Protein AF-A0A2T3MEK2-F1 (afdb_monomer)

Structure (mmCIF, N/CA/C/O backbone):
data_AF-A0A2T3MEK2-F1
#
_entry.id   AF-A0A2T3MEK2-F1
#
loop_
_atom_site.group_PDB
_atom_site.id
_atom_site.type_symbol
_atom_site.label_atom_id
_atom_site.label_alt_id
_atom_site.label_comp_id
_atom_site.label_asym_id
_atom_site.label_entity_id
_atom_site.label_seq_id
_atom_site.pdbx_PDB_ins_code
_atom_site.Cartn_x
_atom_site.Cartn_y
_atom_site.Cartn_z
_atom_site.occupancy
_atom_site.B_iso_or_equiv
_atom_site.auth_seq_id
_atom_site.auth_comp_id
_atom_site.auth_asym_id
_atom_site.auth_atom_id
_atom_site.pdbx_PDB_model_num
ATOM 1 N N . MET A 1 1 ? -9.830 -20.261 -29.076 1.00 52.59 1 MET A N 1
ATOM 2 C CA . MET A 1 1 ? -9.234 -20.674 -27.786 1.00 52.59 1 MET A CA 1
ATOM 3 C C . MET A 1 1 ? -7.805 -20.153 -27.666 1.00 52.59 1 MET A C 1
ATOM 5 O O . MET A 1 1 ? -7.439 -19.741 -26.577 1.00 52.59 1 MET A O 1
ATOM 9 N N . ASP A 1 2 ? -7.048 -20.064 -28.765 1.00 59.00 2 ASP A N 1
ATOM 10 C CA . ASP A 1 2 ? -5.640 -19.624 -28.758 1.00 59.00 2 ASP A CA 1
ATOM 11 C C . ASP A 1 2 ? -5.437 -18.151 -28.351 1.00 59.00 2 ASP A C 1
ATOM 13 O O . ASP A 1 2 ? -4.572 -17.858 -27.535 1.00 59.00 2 ASP A O 1
ATOM 17 N N . VAL A 1 3 ? -6.329 -17.247 -28.776 1.00 62.28 3 VAL A N 1
ATOM 18 C CA . VAL A 1 3 ? -6.288 -15.804 -28.434 1.00 62.28 3 VAL A CA 1
ATOM 19 C C . VAL A 1 3 ? -6.458 -15.525 -26.926 1.00 62.28 3 VAL A C 1
ATOM 21 O O . VAL A 1 3 ? -5.998 -14.512 -26.415 1.00 62.28 3 VAL A O 1
ATOM 24 N N . LEU A 1 4 ? -7.103 -16.428 -26.172 1.00 61.78 4 LEU A N 1
ATOM 25 C CA . LEU A 1 4 ? -7.262 -16.286 -24.712 1.00 61.78 4 LEU A CA 1
ATOM 26 C C . LEU A 1 4 ? -6.038 -16.796 -23.932 1.00 61.78 4 LEU A C 1
ATOM 28 O O . LEU A 1 4 ? -5.856 -16.437 -22.770 1.00 61.78 4 LEU A O 1
ATOM 32 N N . LEU A 1 5 ? -5.205 -17.638 -24.553 1.00 66.38 5 LEU A N 1
ATOM 33 C CA . LEU A 1 5 ? -3.995 -18.206 -23.951 1.00 66.38 5 LEU A CA 1
ATOM 34 C C . LEU A 1 5 ? -2.720 -17.452 -24.364 1.00 66.38 5 LEU A C 1
ATOM 36 O O . LEU A 1 5 ? -1.695 -17.609 -23.701 1.00 66.38 5 LEU A O 1
ATOM 40 N N . GLU A 1 6 ? -2.785 -16.596 -25.388 1.00 65.19 6 GLU A N 1
ATOM 41 C CA . GLU A 1 6 ? -1.697 -15.703 -25.824 1.00 65.19 6 GLU A CA 1
ATOM 42 C C . GLU A 1 6 ? -1.037 -14.903 -24.684 1.00 65.19 6 GLU A C 1
ATOM 44 O O . GLU A 1 6 ? 0.193 -14.896 -24.619 1.00 65.19 6 GLU A O 1
ATOM 49 N N . PRO A 1 7 ? -1.770 -14.303 -23.722 1.00 64.50 7 PRO A N 1
ATOM 50 C CA . PRO A 1 7 ? -1.145 -13.539 -22.637 1.00 64.50 7 PRO A CA 1
ATOM 51 C C . PRO A 1 7 ? -0.251 -14.401 -21.736 1.00 64.50 7 PRO A C 1
ATOM 53 O O . PRO A 1 7 ? 0.724 -13.906 -21.179 1.00 64.50 7 PRO A O 1
ATOM 56 N N . PHE A 1 8 ? -0.547 -15.698 -21.609 1.00 67.38 8 PHE A N 1
ATOM 57 C CA . PHE A 1 8 ? 0.233 -16.630 -20.788 1.00 67.38 8 PHE A CA 1
ATOM 58 C C . PHE A 1 8 ? 1.500 -17.138 -21.489 1.00 67.38 8 PHE A C 1
ATOM 60 O O . PHE A 1 8 ? 2.381 -17.678 -20.825 1.00 67.38 8 PHE A O 1
ATOM 67 N N . GLN A 1 9 ? 1.612 -16.953 -22.808 1.00 66.56 9 GLN A N 1
ATOM 68 C CA . GLN A 1 9 ? 2.816 -17.284 -23.579 1.00 66.56 9 GLN A CA 1
ATOM 69 C C . GLN A 1 9 ? 3.926 -16.239 -23.377 1.00 66.56 9 GLN A C 1
ATOM 71 O O . GLN A 1 9 ? 5.106 -16.528 -23.568 1.00 66.56 9 GLN A O 1
ATOM 76 N N . TYR A 1 10 ? 3.563 -15.021 -22.963 1.00 72.25 10 TYR A N 1
ATOM 77 C CA . TYR A 1 10 ? 4.504 -13.932 -22.740 1.00 72.25 10 TYR A CA 1
ATOM 78 C C . TYR A 1 10 ? 4.980 -13.874 -21.285 1.00 72.25 10 TYR A C 1
ATOM 80 O O . TYR A 1 10 ? 4.244 -13.475 -20.381 1.00 72.25 10 TYR A O 1
ATOM 88 N N . THR A 1 11 ? 6.264 -14.167 -21.060 1.00 73.25 11 THR A N 1
ATOM 89 C CA . THR A 1 11 ? 6.895 -14.121 -19.728 1.00 73.25 11 THR A CA 1
ATOM 90 C C . THR A 1 11 ? 6.733 -12.765 -19.032 1.00 73.25 11 THR A C 1
ATOM 92 O O . THR A 1 11 ? 6.514 -12.720 -17.824 1.00 73.25 11 THR A O 1
ATOM 95 N N . TYR A 1 12 ? 6.777 -11.648 -19.772 1.00 74.19 12 TYR A N 1
ATOM 96 C CA . TYR A 1 12 ? 6.584 -10.312 -19.192 1.00 74.19 12 TYR A CA 1
ATOM 97 C C . TYR A 1 12 ? 5.162 -10.110 -18.647 1.00 74.19 12 TYR A C 1
ATOM 99 O O . TYR A 1 12 ? 4.989 -9.475 -17.610 1.00 74.19 12 TYR A O 1
ATOM 107 N N . MET A 1 13 ? 4.149 -10.675 -19.311 1.00 77.94 13 MET A N 1
ATOM 108 C CA . MET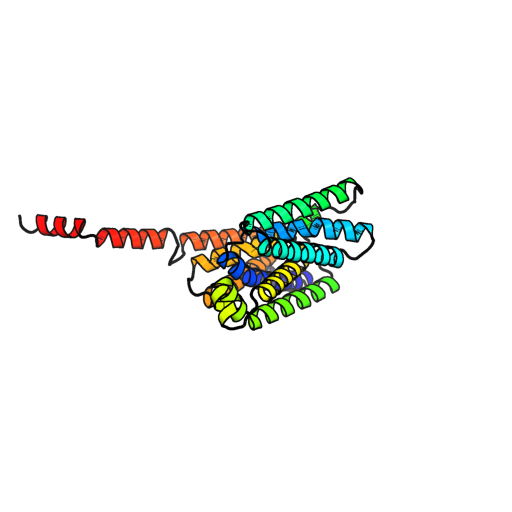 A 1 13 ? 2.753 -10.562 -18.892 1.00 77.94 13 MET A CA 1
ATOM 109 C C . MET A 1 13 ? 2.487 -11.435 -17.668 1.00 77.94 13 MET A C 1
ATOM 111 O O . MET A 1 13 ? 1.843 -10.995 -16.719 1.00 77.94 13 MET A O 1
ATOM 115 N N . LEU A 1 14 ? 3.050 -12.644 -17.639 1.00 80.62 14 LEU A N 1
ATOM 116 C CA . LEU A 1 14 ? 2.947 -13.528 -16.481 1.00 80.62 14 LEU A CA 1
ATOM 117 C C . LEU A 1 14 ? 3.611 -12.906 -15.240 1.00 80.62 14 LEU A C 1
ATOM 119 O O . LEU A 1 14 ? 3.015 -12.902 -14.160 1.00 80.62 14 LEU A O 1
ATOM 123 N N . ASN A 1 15 ? 4.787 -12.291 -15.415 1.00 82.31 15 ASN A N 1
ATOM 124 C CA . ASN A 1 15 ? 5.453 -11.517 -14.366 1.00 82.31 15 ASN A CA 1
ATOM 125 C C . ASN A 1 15 ? 4.589 -10.330 -13.915 1.00 82.31 15 ASN A C 1
ATOM 127 O O . ASN A 1 15 ? 4.368 -10.157 -12.717 1.00 82.31 15 ASN A O 1
ATOM 131 N N . ALA A 1 16 ? 4.039 -9.556 -14.854 1.00 81.25 16 ALA A N 1
ATOM 132 C CA . ALA A 1 16 ? 3.157 -8.430 -14.555 1.00 81.25 16 ALA A CA 1
ATOM 133 C C . ALA A 1 16 ? 1.925 -8.855 -13.741 1.00 81.25 16 ALA A C 1
ATOM 135 O O . ALA A 1 16 ? 1.600 -8.212 -12.742 1.00 81.25 16 ALA A O 1
ATOM 136 N N . MET A 1 17 ? 1.261 -9.949 -14.125 1.00 85.62 17 MET A N 1
ATOM 137 C CA . MET A 1 17 ? 0.071 -10.464 -13.445 1.00 85.62 17 MET A CA 1
ATOM 138 C C . MET A 1 17 ? 0.379 -10.893 -12.007 1.00 85.62 17 MET A C 1
ATOM 140 O O . MET A 1 17 ? -0.303 -10.453 -11.081 1.00 85.62 17 MET A O 1
ATOM 144 N N . TRP A 1 18 ? 1.412 -11.713 -11.799 1.00 87.25 18 TRP A N 1
ATOM 145 C CA . TRP A 1 18 ? 1.747 -12.211 -10.460 1.00 87.25 18 TRP A CA 1
ATOM 146 C C . TRP A 1 18 ? 2.319 -11.123 -9.543 1.00 87.25 18 TRP A C 1
ATOM 148 O O . TRP A 1 18 ? 1.958 -11.074 -8.367 1.00 87.25 18 TRP A O 1
ATOM 158 N N . VAL A 1 19 ? 3.146 -10.210 -10.063 1.00 88.31 19 VAL A N 1
ATOM 159 C CA . VAL A 1 19 ? 3.672 -9.072 -9.285 1.00 88.31 19 VAL A CA 1
ATOM 160 C C . VAL A 1 19 ? 2.541 -8.125 -8.884 1.00 88.31 19 VAL A C 1
ATOM 162 O O . VAL A 1 19 ? 2.434 -7.760 -7.712 1.00 88.31 19 VAL A O 1
ATOM 165 N N . SER A 1 20 ? 1.645 -7.789 -9.817 1.00 88.06 20 SER A N 1
ATOM 166 C CA . SER A 1 20 ? 0.478 -6.948 -9.522 1.00 88.06 20 SER A CA 1
ATOM 167 C C . SER A 1 20 ? -0.455 -7.613 -8.511 1.00 88.06 20 SER A C 1
ATOM 169 O O . SER A 1 20 ? -0.980 -6.936 -7.630 1.00 88.06 20 SER A O 1
ATOM 171 N N . ALA A 1 21 ? -0.640 -8.933 -8.596 1.00 91.00 21 ALA A N 1
ATOM 172 C CA . ALA A 1 21 ? -1.421 -9.702 -7.632 1.00 91.00 21 ALA A CA 1
ATOM 173 C C . ALA A 1 21 ? -0.800 -9.679 -6.230 1.00 91.00 21 ALA A C 1
ATOM 175 O O . ALA A 1 21 ? -1.509 -9.459 -5.249 1.00 91.00 21 ALA A O 1
ATOM 176 N N . LEU A 1 22 ? 0.518 -9.864 -6.130 1.00 92.00 22 LEU A N 1
ATOM 177 C CA . LEU A 1 22 ? 1.249 -9.826 -4.863 1.00 92.00 22 LEU A CA 1
ATOM 178 C C . LEU A 1 22 ? 1.154 -8.442 -4.212 1.00 92.00 22 LEU A C 1
ATOM 180 O O . LEU A 1 22 ? 0.778 -8.342 -3.043 1.00 92.00 22 LEU A O 1
ATOM 184 N N . ILE A 1 23 ? 1.401 -7.376 -4.976 1.00 90.88 23 ILE A N 1
ATOM 185 C CA . ILE A 1 23 ? 1.233 -5.993 -4.509 1.00 90.88 23 ILE A CA 1
ATOM 186 C C . ILE A 1 23 ? -0.218 -5.744 -4.090 1.00 90.88 23 ILE A C 1
ATOM 188 O O . ILE A 1 23 ? -0.467 -5.262 -2.986 1.00 90.88 23 ILE A O 1
ATOM 192 N N . GLY A 1 24 ? -1.179 -6.117 -4.938 1.00 91.12 24 GLY A N 1
ATOM 193 C CA . GLY A 1 24 ? -2.601 -5.935 -4.673 1.00 91.12 24 GLY A CA 1
ATOM 194 C C . GLY A 1 24 ? -3.057 -6.647 -3.403 1.00 91.12 24 GLY A C 1
ATOM 195 O O . GLY A 1 24 ? -3.800 -6.067 -2.619 1.00 91.12 24 GLY A O 1
ATOM 196 N N . GLY A 1 25 ? -2.563 -7.858 -3.138 1.00 92.94 25 GLY A N 1
ATOM 197 C CA . GLY A 1 25 ? -2.846 -8.592 -1.905 1.00 92.94 25 GLY A CA 1
ATOM 198 C C . GLY A 1 25 ? -2.273 -7.914 -0.658 1.00 92.94 25 GLY A C 1
ATOM 199 O O . GLY A 1 25 ? -2.999 -7.704 0.315 1.00 92.94 25 GLY A O 1
ATOM 200 N N . VAL A 1 26 ? -0.995 -7.525 -0.689 1.00 93.88 26 VAL A N 1
ATOM 201 C CA . VAL A 1 26 ? -0.326 -6.882 0.458 1.00 93.88 26 VAL A CA 1
ATOM 202 C C . VAL A 1 26 ? -0.941 -5.512 0.763 1.00 93.88 26 VAL A C 1
ATOM 204 O O . VAL A 1 26 ? -1.286 -5.226 1.913 1.00 93.88 26 VAL A O 1
ATOM 207 N N . CYS A 1 27 ? -1.144 -4.679 -0.261 1.00 92.00 27 CYS A N 1
ATOM 208 C CA . CYS A 1 27 ? -1.775 -3.367 -0.119 1.00 92.00 27 CYS A CA 1
ATOM 209 C C . CYS A 1 27 ? -3.231 -3.481 0.353 1.00 92.00 27 CYS A C 1
ATOM 211 O O . CYS A 1 27 ? -3.645 -2.723 1.229 1.00 92.00 27 CYS A O 1
ATOM 213 N N . ALA A 1 28 ? -3.992 -4.460 -0.145 1.00 93.19 28 ALA A N 1
ATOM 214 C CA . ALA A 1 28 ? -5.366 -4.687 0.292 1.00 93.19 28 ALA A CA 1
ATOM 215 C C . ALA A 1 28 ? -5.464 -5.185 1.746 1.00 93.19 28 ALA A C 1
ATOM 217 O O . ALA A 1 28 ? -6.418 -4.845 2.455 1.00 93.19 28 ALA A O 1
ATOM 218 N N . PHE A 1 29 ? -4.479 -5.949 2.229 1.00 94.50 29 PHE A N 1
ATOM 219 C CA . PHE A 1 29 ? -4.393 -6.309 3.646 1.00 94.50 29 PHE A CA 1
ATOM 220 C C . PHE A 1 29 ? -4.205 -5.054 4.509 1.00 94.50 29 PHE A C 1
ATOM 222 O O . PHE A 1 29 ? -4.965 -4.825 5.451 1.00 94.50 29 PHE A O 1
ATOM 229 N N . LEU A 1 30 ? -3.229 -4.209 4.158 1.00 92.44 30 LEU A N 1
ATOM 230 C CA . LEU A 1 30 ? -2.964 -2.940 4.846 1.00 92.44 30 LEU A CA 1
ATOM 231 C C . LEU A 1 30 ? -4.183 -2.005 4.810 1.00 92.44 30 LEU A C 1
ATOM 233 O O . LEU A 1 30 ? -4.524 -1.407 5.832 1.00 92.44 30 LEU A O 1
ATOM 237 N N . SER A 1 31 ? -4.887 -1.954 3.675 1.00 92.12 31 SER A N 1
ATOM 238 C CA . SER A 1 31 ? -6.114 -1.173 3.467 1.00 92.12 31 SER A CA 1
ATOM 239 C C . SER A 1 31 ? -7.171 -1.410 4.550 1.00 92.12 31 SER A C 1
ATOM 241 O O . SER A 1 31 ? -7.827 -0.469 4.998 1.00 92.12 31 SER A O 1
ATOM 243 N N . CYS A 1 32 ? -7.300 -2.648 5.041 1.00 91.81 32 CYS A N 1
ATOM 244 C CA . CYS A 1 32 ? -8.269 -2.990 6.084 1.00 91.81 32 CYS A CA 1
ATOM 245 C C . CYS A 1 32 ? -8.002 -2.229 7.389 1.00 91.81 32 CYS A C 1
ATOM 247 O O . CYS A 1 32 ? -8.924 -1.717 8.017 1.00 91.81 32 CYS A O 1
ATOM 249 N N . TYR A 1 33 ? -6.737 -2.116 7.789 1.00 90.50 33 TYR A N 1
ATOM 250 C CA . TYR A 1 33 ? -6.356 -1.405 9.011 1.00 90.50 33 TYR A CA 1
ATOM 251 C C . TYR A 1 33 ? -6.485 0.108 8.853 1.00 90.50 33 TYR A C 1
ATOM 253 O O . TYR A 1 33 ? -6.925 0.793 9.776 1.00 90.50 33 TYR A O 1
ATOM 261 N N . LEU A 1 34 ? -6.159 0.623 7.667 1.00 88.88 34 LEU A N 1
ATOM 262 C CA . LEU A 1 34 ? -6.320 2.040 7.351 1.00 88.88 34 LEU A CA 1
ATOM 263 C C . LEU A 1 34 ? -7.788 2.457 7.388 1.00 88.88 34 LEU A C 1
ATOM 265 O O . LEU A 1 34 ? -8.113 3.484 7.981 1.00 88.88 34 LEU A O 1
ATOM 269 N N . MET A 1 35 ? -8.680 1.631 6.836 1.00 86.69 35 MET A N 1
ATOM 270 C CA . MET A 1 35 ? -10.122 1.854 6.933 1.00 86.69 35 MET A CA 1
ATOM 271 C C . MET A 1 35 ? -10.652 1.718 8.354 1.00 86.69 35 MET A C 1
ATOM 273 O O . MET A 1 35 ? -11.482 2.532 8.751 1.00 86.69 35 MET A O 1
ATOM 277 N N . LEU A 1 36 ? -10.138 0.775 9.151 1.00 85.69 36 LEU A N 1
ATOM 278 C CA . LEU A 1 36 ? -10.532 0.647 10.556 1.00 85.69 36 LEU A CA 1
ATOM 279 C C . LEU A 1 36 ? -10.268 1.934 11.353 1.00 85.69 36 LEU A C 1
ATOM 281 O O . LEU A 1 36 ? -11.082 2.310 12.194 1.00 85.69 36 LEU A O 1
ATOM 285 N N . LYS A 1 37 ? -9.138 2.603 11.095 1.00 83.38 37 LYS A N 1
ATOM 286 C CA . LYS A 1 37 ? -8.769 3.864 11.758 1.00 83.38 37 LYS A CA 1
ATOM 287 C C . LYS A 1 37 ? -9.280 5.129 11.072 1.00 83.38 37 LYS A C 1
ATOM 289 O O . LYS A 1 37 ? -9.186 6.197 11.666 1.00 83.38 37 LYS A O 1
ATOM 294 N N . GLY A 1 38 ? -9.809 5.029 9.855 1.00 81.25 38 GLY A N 1
ATOM 295 C CA . GLY A 1 38 ? -10.231 6.187 9.064 1.00 81.25 38 GLY A CA 1
ATOM 296 C C . GLY A 1 38 ? -9.086 6.938 8.375 1.00 81.25 38 GLY A C 1
ATOM 297 O O . GLY A 1 38 ? -9.303 8.028 7.861 1.00 81.25 38 GLY A O 1
ATOM 298 N N . TRP A 1 39 ? -7.885 6.359 8.293 1.00 83.38 39 TRP A N 1
ATOM 299 C CA . TRP A 1 39 ? -6.709 6.975 7.664 1.00 83.38 39 TRP A CA 1
ATOM 300 C C . TRP A 1 39 ? -6.729 6.841 6.138 1.00 83.38 39 TRP A C 1
ATOM 302 O O . TRP A 1 39 ? -5.806 6.303 5.526 1.00 83.38 39 TRP A O 1
ATOM 312 N N . SER A 1 40 ? -7.795 7.321 5.499 1.00 74.75 40 SER A N 1
ATOM 313 C CA . SER A 1 40 ? -7.974 7.173 4.049 1.00 74.75 40 SER A CA 1
ATOM 314 C C . SER A 1 40 ? -6.931 7.937 3.228 1.00 74.75 40 SER A C 1
ATOM 316 O O . SER A 1 40 ? -6.653 7.548 2.099 1.00 74.75 40 SER A O 1
ATOM 318 N N . LEU A 1 41 ? -6.365 9.020 3.770 1.00 78.00 41 LEU A N 1
ATOM 319 C CA . LEU A 1 41 ? -5.448 9.915 3.050 1.00 78.00 41 LEU A CA 1
ATOM 320 C C . LEU A 1 41 ? -3.971 9.504 3.154 1.00 78.00 41 LEU A C 1
ATOM 322 O O . LEU A 1 41 ? -3.117 10.098 2.500 1.00 78.00 41 LEU A O 1
ATOM 326 N N . ILE A 1 42 ? -3.644 8.478 3.947 1.00 81.62 42 ILE A N 1
ATOM 327 C CA . ILE A 1 42 ? -2.249 8.072 4.175 1.00 81.62 42 ILE A CA 1
ATOM 328 C C . ILE A 1 42 ? -1.563 7.580 2.891 1.00 81.62 42 ILE A C 1
ATOM 330 O O . ILE A 1 42 ? -0.377 7.831 2.695 1.00 81.62 42 ILE A O 1
ATOM 334 N N . GLY A 1 43 ? -2.299 6.879 2.018 1.00 77.56 43 GLY A N 1
ATOM 335 C CA . GLY A 1 43 ? -1.746 6.300 0.791 1.00 77.56 43 GLY A CA 1
ATOM 336 C C . GLY A 1 43 ? -1.322 7.377 -0.205 1.00 77.56 43 GLY A C 1
ATOM 337 O O . GLY A 1 43 ? -0.265 7.272 -0.827 1.00 77.56 43 GLY A O 1
ATOM 338 N N . ASP A 1 44 ? -2.115 8.444 -0.291 1.00 82.38 44 ASP A N 1
ATOM 339 C CA . ASP A 1 44 ? -1.815 9.631 -1.090 1.00 82.38 44 ASP A CA 1
ATOM 340 C C . ASP A 1 44 ? -0.612 10.391 -0.509 1.00 82.38 44 ASP A C 1
ATOM 342 O O . ASP A 1 44 ? 0.386 10.636 -1.193 1.00 82.38 44 ASP A O 1
ATOM 346 N N . ALA A 1 45 ? -0.635 10.631 0.806 1.00 83.12 45 ALA A N 1
ATOM 347 C CA . ALA A 1 45 ? 0.453 11.289 1.517 1.00 83.12 45 ALA A CA 1
ATOM 348 C C . ALA A 1 45 ? 1.805 10.580 1.338 1.00 83.12 45 ALA A C 1
ATOM 350 O O . ALA A 1 45 ? 2.814 11.236 1.069 1.00 83.12 45 ALA A O 1
ATOM 351 N N . LEU A 1 46 ? 1.840 9.250 1.464 1.00 80.69 46 LEU A N 1
ATOM 352 C CA . LEU A 1 46 ? 3.061 8.455 1.300 1.00 80.69 46 LEU A CA 1
ATOM 353 C C . LEU A 1 46 ? 3.585 8.491 -0.138 1.00 80.69 46 LEU A C 1
ATOM 355 O O . LEU A 1 46 ? 4.783 8.687 -0.334 1.00 80.69 46 LEU A O 1
ATOM 359 N N . SER A 1 47 ? 2.704 8.363 -1.133 1.00 80.06 47 SER A N 1
ATOM 360 C CA . SER A 1 47 ? 3.094 8.353 -2.551 1.00 80.06 47 SER A CA 1
ATOM 361 C C . SER A 1 47 ? 3.799 9.647 -2.964 1.00 80.06 47 SER A C 1
ATOM 363 O O . SER A 1 47 ? 4.796 9.621 -3.685 1.00 80.06 47 SER A O 1
ATOM 365 N N . HIS A 1 48 ? 3.337 10.783 -2.446 1.00 81.62 48 HIS A N 1
ATOM 366 C CA . HIS A 1 48 ? 3.933 12.089 -2.721 1.00 81.62 48 HIS A CA 1
ATOM 367 C C . HIS A 1 48 ? 5.111 12.438 -1.808 1.00 81.62 48 HIS A C 1
ATOM 369 O O . HIS A 1 48 ? 6.023 13.148 -2.234 1.00 81.62 48 HIS A O 1
ATOM 375 N N . SER A 1 49 ? 5.150 11.898 -0.588 1.00 83.56 49 SER A N 1
ATOM 376 C CA . SER A 1 49 ? 6.295 12.079 0.313 1.00 83.56 49 SER A CA 1
ATOM 377 C C . SER A 1 49 ? 7.549 11.345 -0.169 1.00 83.56 49 SER A C 1
ATOM 379 O O . SER A 1 49 ? 8.646 11.689 0.245 1.00 83.56 49 SER A O 1
ATOM 381 N N . ILE A 1 50 ? 7.416 10.372 -1.074 1.00 84.00 50 ILE A N 1
ATOM 382 C CA . ILE A 1 50 ? 8.539 9.661 -1.704 1.00 84.00 50 ILE A CA 1
ATOM 383 C C . ILE A 1 50 ? 9.291 10.541 -2.724 1.00 84.00 50 ILE A C 1
ATOM 385 O O . ILE A 1 50 ? 10.502 10.382 -2.899 1.00 84.00 50 ILE A O 1
ATOM 389 N N . VAL A 1 51 ? 8.603 11.493 -3.368 1.00 80.50 51 VAL A N 1
ATOM 390 C CA . VAL A 1 51 ? 9.146 12.381 -4.418 1.00 80.50 51 VAL A CA 1
ATOM 391 C C . VAL A 1 51 ? 10.435 13.111 -4.004 1.00 80.50 51 VAL A C 1
ATOM 393 O O . VAL A 1 51 ? 11.416 12.995 -4.744 1.00 80.50 51 VAL A O 1
ATOM 396 N N . PRO A 1 52 ? 10.514 13.820 -2.855 1.00 85.69 52 PRO A N 1
ATOM 397 C CA . PRO A 1 52 ? 11.766 14.447 -2.411 1.00 85.69 52 PRO A CA 1
ATOM 398 C C . PRO A 1 52 ? 12.916 13.450 -2.245 1.00 85.69 52 PRO A C 1
ATOM 400 O O . PRO A 1 52 ? 14.060 13.785 -2.537 1.00 85.69 52 PRO A O 1
ATOM 403 N N . GLY A 1 53 ? 12.625 12.222 -1.811 1.00 86.25 53 GLY A N 1
ATOM 404 C CA . GLY A 1 53 ? 13.619 11.161 -1.680 1.00 86.25 53 GLY A CA 1
ATOM 405 C C . GLY A 1 53 ? 14.207 10.726 -3.011 1.00 86.25 53 GLY A C 1
ATOM 406 O O . GLY A 1 53 ? 15.423 10.593 -3.136 1.00 86.25 53 GLY A O 1
ATOM 407 N N . VAL A 1 54 ? 13.352 10.534 -4.016 1.00 80.56 54 VAL A N 1
ATOM 408 C CA . VAL A 1 54 ? 13.780 10.173 -5.376 1.00 80.56 54 VAL A CA 1
ATOM 409 C C . VAL A 1 54 ? 14.582 11.313 -6.006 1.00 80.56 54 VAL A C 1
ATOM 411 O O . VAL A 1 54 ? 15.655 11.065 -6.557 1.00 80.56 54 VAL A O 1
ATOM 414 N N . ALA A 1 55 ? 14.108 12.557 -5.872 1.00 80.25 55 ALA A N 1
ATOM 415 C CA . ALA A 1 55 ? 14.813 13.741 -6.362 1.00 80.25 55 ALA A CA 1
ATOM 416 C C . ALA A 1 55 ? 16.192 13.897 -5.695 1.00 80.25 55 ALA A C 1
ATOM 418 O O . ALA A 1 55 ? 17.197 14.070 -6.380 1.00 80.25 55 ALA A O 1
ATOM 419 N N . GLY A 1 56 ? 16.261 13.757 -4.368 1.00 83.19 56 GLY A N 1
ATOM 420 C CA . GLY A 1 56 ? 17.513 13.840 -3.616 1.00 83.19 56 GLY A CA 1
ATOM 421 C C . GLY A 1 56 ? 18.493 12.708 -3.938 1.00 83.19 56 GLY A C 1
ATOM 422 O O . GLY A 1 56 ? 19.681 12.965 -4.123 1.00 83.19 56 GLY A O 1
ATOM 423 N N . ALA A 1 57 ? 18.020 11.463 -4.064 1.00 84.31 57 ALA A N 1
ATOM 424 C CA . ALA A 1 57 ? 18.880 10.341 -4.448 1.00 84.31 57 ALA A CA 1
ATOM 425 C C . ALA A 1 57 ? 19.476 10.535 -5.843 1.00 84.31 57 ALA A C 1
ATOM 427 O O . ALA A 1 57 ? 20.667 10.291 -6.025 1.00 84.31 57 ALA A O 1
ATOM 428 N N . TYR A 1 58 ? 18.690 11.049 -6.792 1.00 75.94 58 TYR A N 1
ATOM 429 C CA . TYR A 1 58 ? 19.185 11.372 -8.127 1.00 75.94 58 TYR A CA 1
ATOM 430 C C . TYR A 1 58 ? 20.320 12.402 -8.094 1.00 75.94 58 TYR A C 1
ATOM 432 O O . TYR A 1 58 ? 21.344 12.205 -8.742 1.00 75.94 58 TYR A O 1
ATOM 440 N N . MET A 1 59 ? 20.175 13.467 -7.299 1.00 77.94 59 MET A N 1
ATOM 441 C CA . MET A 1 59 ? 21.197 14.516 -7.174 1.00 77.94 59 MET A CA 1
ATOM 442 C C . MET A 1 59 ? 22.537 13.990 -6.641 1.00 77.94 59 MET A C 1
ATOM 444 O O . MET A 1 59 ? 23.587 14.517 -6.996 1.00 77.94 59 MET A O 1
ATOM 448 N N . ILE A 1 60 ? 22.503 12.955 -5.798 1.00 83.00 60 ILE A N 1
ATOM 449 C CA . ILE A 1 60 ? 23.691 12.339 -5.183 1.00 83.00 60 ILE A CA 1
ATOM 450 C C . ILE A 1 60 ? 24.195 11.142 -6.024 1.00 83.00 60 ILE A C 1
ATOM 452 O O . ILE A 1 60 ? 25.245 10.574 -5.735 1.00 83.00 60 ILE A O 1
ATOM 456 N N . GLY A 1 61 ? 23.479 10.752 -7.087 1.00 77.19 61 GLY A N 1
ATOM 457 C CA . GLY A 1 61 ? 23.808 9.585 -7.914 1.00 77.19 61 GLY A CA 1
ATOM 458 C C . GLY A 1 61 ? 23.502 8.238 -7.244 1.00 77.19 61 GLY A C 1
ATOM 459 O O . GLY A 1 61 ? 24.088 7.219 -7.604 1.00 77.19 61 GLY A O 1
ATOM 460 N N . LEU A 1 62 ? 22.605 8.221 -6.254 1.00 81.81 62 LEU A N 1
ATOM 461 C CA . LEU A 1 62 ? 22.164 7.016 -5.551 1.00 81.81 62 LEU A CA 1
ATOM 462 C C . LEU A 1 62 ? 20.954 6.357 -6.241 1.00 81.81 62 LEU A C 1
ATOM 464 O O . LEU A 1 62 ? 20.190 7.030 -6.936 1.00 81.81 62 LEU A O 1
ATOM 468 N N . PRO A 1 63 ? 20.713 5.050 -6.009 1.00 78.88 63 PRO A N 1
ATOM 469 C CA . PRO A 1 63 ? 19.538 4.361 -6.538 1.00 78.88 63 PRO A CA 1
ATOM 470 C C . PRO A 1 63 ? 18.221 5.001 -6.076 1.00 78.88 63 PRO A C 1
ATOM 472 O O . PRO A 1 63 ? 18.034 5.273 -4.886 1.00 78.88 63 PRO A O 1
ATOM 475 N N . PHE A 1 64 ? 17.261 5.154 -6.995 1.00 77.31 64 PHE A N 1
ATOM 476 C CA . PHE A 1 64 ? 15.946 5.746 -6.707 1.00 77.31 64 PHE A CA 1
ATOM 477 C C . PHE A 1 64 ? 15.206 5.041 -5.564 1.00 77.31 64 PHE A C 1
ATOM 479 O O . PHE A 1 64 ? 14.588 5.701 -4.731 1.00 77.31 64 PHE A O 1
ATOM 486 N N . SER A 1 65 ? 15.308 3.709 -5.489 1.00 74.94 65 SER A N 1
ATOM 487 C CA . SER A 1 65 ? 14.679 2.888 -4.444 1.00 74.94 65 SER A CA 1
ATOM 488 C C . SER A 1 65 ? 15.157 3.258 -3.047 1.00 74.94 65 SER A C 1
ATOM 490 O O . SER A 1 65 ? 14.364 3.292 -2.108 1.00 74.94 65 SER A O 1
ATOM 492 N N . PHE A 1 66 ? 16.445 3.578 -2.914 1.00 81.44 66 PHE A N 1
ATOM 493 C CA . PHE A 1 66 ? 17.033 3.949 -1.636 1.00 81.44 66 PHE A CA 1
ATOM 494 C C . PHE A 1 66 ? 16.526 5.318 -1.174 1.00 81.44 66 PHE A C 1
ATOM 496 O O . PHE A 1 66 ? 16.075 5.457 -0.038 1.00 81.44 66 PHE A O 1
ATOM 503 N N . GLY A 1 67 ? 16.517 6.306 -2.074 1.00 84.75 67 GLY A N 1
ATOM 504 C CA . GLY A 1 67 ? 15.961 7.632 -1.795 1.00 84.75 67 GLY A CA 1
ATOM 505 C C . GLY A 1 67 ? 14.482 7.590 -1.426 1.00 84.75 67 GLY A C 1
ATOM 506 O O . GLY A 1 67 ? 14.068 8.184 -0.429 1.00 84.75 67 GLY A O 1
ATOM 507 N N . ALA A 1 68 ? 13.699 6.836 -2.199 1.00 82.12 68 ALA A N 1
ATOM 508 C CA . ALA A 1 68 ? 12.276 6.640 -1.962 1.00 82.12 68 ALA A CA 1
ATOM 509 C C . ALA A 1 68 ? 11.997 6.022 -0.586 1.00 82.12 68 ALA A C 1
ATOM 511 O O . ALA A 1 68 ? 11.178 6.540 0.175 1.00 82.12 68 ALA A O 1
ATOM 512 N N . PHE A 1 69 ? 12.716 4.951 -0.244 1.00 82.94 69 PHE A N 1
ATOM 513 C CA . PHE A 1 69 ? 12.584 4.281 1.046 1.00 82.94 69 PHE A CA 1
ATOM 514 C C . PHE A 1 69 ? 12.994 5.178 2.215 1.00 82.94 69 PHE A C 1
ATOM 516 O O . PHE A 1 69 ? 12.284 5.235 3.221 1.00 82.94 69 PHE A O 1
ATOM 523 N N . LEU A 1 70 ? 14.110 5.901 2.088 1.00 87.81 70 LEU A N 1
ATOM 524 C CA . LEU A 1 70 ? 14.603 6.790 3.137 1.00 87.81 70 LEU A CA 1
ATOM 525 C C . LEU A 1 70 ? 13.605 7.917 3.414 1.00 87.81 70 LEU A C 1
ATOM 527 O O . LEU A 1 70 ? 13.261 8.176 4.566 1.00 87.81 70 LEU A O 1
ATOM 531 N N . SER A 1 71 ? 13.100 8.555 2.360 1.00 88.56 71 SER A N 1
ATOM 532 C CA . SER A 1 71 ? 12.150 9.653 2.496 1.00 88.56 71 SER A CA 1
ATOM 533 C C . SER A 1 71 ? 10.784 9.187 3.001 1.00 88.56 71 SER A C 1
ATOM 535 O O . SER A 1 71 ? 10.254 9.786 3.934 1.00 88.56 71 SER A O 1
ATOM 537 N N . GLY A 1 72 ? 10.263 8.063 2.496 1.00 86.44 72 GLY A N 1
ATOM 538 C CA . GLY A 1 72 ? 9.033 7.459 3.016 1.00 86.44 72 GLY A CA 1
ATOM 539 C C . GLY A 1 72 ? 9.156 7.039 4.485 1.00 86.44 72 GLY A C 1
ATOM 540 O O . GLY A 1 72 ? 8.236 7.253 5.273 1.00 86.44 72 GLY A O 1
ATOM 541 N N . SER A 1 73 ? 10.308 6.497 4.891 1.00 85.88 73 SER A N 1
ATOM 542 C CA . SER A 1 73 ? 10.582 6.140 6.292 1.00 85.88 73 SER A CA 1
ATOM 543 C C . SER A 1 73 ? 10.687 7.371 7.194 1.00 85.88 73 SER A C 1
ATOM 545 O O . SER A 1 73 ? 10.140 7.366 8.296 1.00 85.88 73 SER A O 1
ATOM 547 N N . LEU A 1 74 ? 11.329 8.447 6.726 1.00 89.56 74 LEU A N 1
ATOM 548 C CA . LEU A 1 74 ? 11.367 9.730 7.435 1.00 89.56 74 LEU A CA 1
ATOM 549 C C . LEU A 1 74 ? 9.971 10.348 7.563 1.00 89.56 74 LEU A C 1
ATOM 551 O O . LEU A 1 74 ? 9.628 10.843 8.635 1.00 89.56 74 LEU A O 1
ATOM 555 N N . ALA A 1 75 ? 9.147 10.276 6.516 1.00 86.56 75 ALA A N 1
ATOM 556 C CA . ALA A 1 75 ? 7.764 10.740 6.555 1.00 86.56 75 ALA A CA 1
ATOM 557 C C . ALA A 1 75 ? 6.932 9.931 7.566 1.00 86.56 75 ALA A C 1
ATOM 559 O O . ALA A 1 75 ? 6.253 10.518 8.407 1.00 86.56 75 ALA A O 1
ATOM 560 N N . ALA A 1 76 ? 7.043 8.599 7.558 1.00 83.19 76 ALA A N 1
ATOM 561 C CA . ALA A 1 76 ? 6.386 7.720 8.527 1.00 83.19 76 ALA A CA 1
ATOM 562 C C . ALA A 1 76 ? 6.823 8.011 9.976 1.00 83.19 76 ALA A C 1
ATOM 564 O O . ALA A 1 76 ? 5.984 8.127 10.874 1.00 83.19 76 ALA A O 1
ATOM 565 N N . ALA A 1 77 ? 8.129 8.180 10.206 1.00 86.25 77 ALA A N 1
ATOM 566 C CA . ALA A 1 77 ? 8.671 8.550 11.510 1.00 86.25 77 ALA A CA 1
ATOM 567 C C . ALA A 1 77 ? 8.182 9.938 11.956 1.00 86.25 77 ALA A C 1
ATOM 569 O O . ALA A 1 77 ? 7.806 10.112 13.116 1.00 86.25 77 ALA A O 1
ATOM 570 N N . GLY A 1 78 ? 8.125 10.902 11.034 1.00 87.31 78 GLY A N 1
ATOM 571 C CA . GLY A 1 78 ? 7.601 12.245 11.271 1.00 87.31 78 GLY A CA 1
ATOM 572 C C . GLY A 1 78 ? 6.120 12.241 11.647 1.00 87.31 78 GLY A C 1
ATOM 573 O O . GLY A 1 78 ? 5.750 12.857 12.647 1.00 87.31 78 GLY A O 1
ATOM 574 N N . MET A 1 79 ? 5.283 11.495 10.915 1.00 83.00 79 MET A N 1
ATOM 575 C CA . MET A 1 79 ? 3.856 11.337 11.233 1.00 83.00 79 MET A CA 1
ATOM 576 C C . MET A 1 79 ? 3.663 10.767 12.636 1.00 83.00 79 MET A C 1
ATOM 578 O O . MET A 1 79 ? 2.850 11.269 13.410 1.00 83.00 79 MET A O 1
ATOM 582 N N . LEU A 1 80 ? 4.446 9.751 12.996 1.00 79.50 80 LEU A N 1
ATOM 583 C CA . LEU A 1 80 ? 4.378 9.157 14.322 1.00 79.50 80 LEU A CA 1
ATOM 584 C C . LEU A 1 80 ? 4.842 10.123 15.418 1.00 79.50 80 LEU A C 1
ATOM 586 O O . LEU A 1 80 ? 4.175 10.237 16.446 1.00 79.50 80 LEU A O 1
ATOM 590 N N . PHE A 1 81 ? 5.979 10.793 15.224 1.00 85.50 81 PHE A N 1
ATOM 591 C CA . PHE A 1 81 ? 6.521 11.740 16.198 1.00 85.50 81 PHE A CA 1
ATOM 592 C C . PHE A 1 81 ? 5.519 12.862 16.483 1.00 85.50 81 PHE A C 1
ATOM 594 O O . PHE A 1 81 ? 5.233 13.164 17.643 1.00 85.50 81 PHE A O 1
ATOM 601 N N . LEU A 1 82 ? 4.914 13.419 15.431 1.00 85.19 82 LEU A N 1
ATOM 602 C CA . LEU A 1 82 ? 3.880 14.436 15.579 1.00 85.19 82 LEU A CA 1
ATOM 603 C C . LEU A 1 82 ? 2.611 13.866 16.222 1.00 85.19 82 LEU A C 1
ATOM 605 O O . LEU A 1 82 ? 2.030 14.531 17.073 1.00 85.19 82 LEU A O 1
ATOM 609 N N . SER A 1 83 ? 2.201 12.643 15.875 1.00 78.25 83 SER A N 1
ATOM 610 C CA . SER A 1 83 ? 1.018 11.989 16.464 1.00 78.25 83 SER A CA 1
ATOM 611 C C . SER A 1 83 ? 1.179 11.729 17.961 1.00 78.25 83 SER A C 1
ATOM 613 O O . SER A 1 83 ? 0.194 11.747 18.692 1.00 78.25 83 SER A O 1
ATOM 615 N N . GLN A 1 84 ? 2.410 11.553 18.443 1.00 77.19 84 GLN A N 1
ATOM 616 C CA . GLN A 1 84 ? 2.682 11.401 19.874 1.00 77.19 84 GLN A CA 1
ATOM 617 C C . GLN A 1 84 ? 2.751 12.736 20.619 1.00 77.19 84 GLN A C 1
ATOM 619 O O . GLN A 1 84 ? 2.274 12.828 21.748 1.00 77.19 84 GLN A O 1
ATOM 624 N N . GLN A 1 85 ? 3.361 13.755 20.013 1.00 81.00 85 GLN A N 1
ATOM 625 C CA . GLN A 1 85 ? 3.644 15.023 20.694 1.00 81.00 85 GLN A CA 1
ATOM 626 C C . GLN A 1 85 ? 2.518 16.053 20.565 1.00 81.00 85 GLN A C 1
ATOM 628 O O . GLN A 1 85 ? 2.453 17.004 21.345 1.00 81.00 85 GLN A O 1
ATOM 633 N N . SER A 1 86 ? 1.632 15.893 19.584 1.00 78.88 86 SER A N 1
ATOM 634 C CA . SER A 1 86 ? 0.554 16.841 19.316 1.00 78.88 86 SER A CA 1
ATOM 635 C C . SER A 1 86 ? -0.817 16.235 19.611 1.00 78.88 86 SER A C 1
ATOM 637 O O . SER A 1 86 ? -1.051 15.050 19.415 1.00 78.88 86 SER A O 1
ATOM 639 N N . LYS A 1 87 ? -1.761 17.073 20.060 1.00 79.94 87 LYS A N 1
ATOM 640 C CA . LYS A 1 87 ? -3.186 16.709 20.200 1.00 79.94 87 LYS A CA 1
ATOM 641 C C . LYS A 1 87 ? -3.958 16.880 18.883 1.00 79.94 87 LYS A C 1
ATOM 643 O O . LYS A 1 87 ? -5.175 17.058 18.896 1.00 79.94 87 LYS A O 1
ATOM 648 N N . LEU A 1 88 ? -3.243 16.942 17.760 1.00 82.31 88 LEU A N 1
ATOM 649 C CA . LEU A 1 88 ? -3.837 17.123 16.443 1.00 82.31 88 LEU A CA 1
ATOM 650 C C . LEU A 1 88 ? -4.449 15.805 15.973 1.00 82.31 88 LEU A C 1
ATOM 652 O O . LEU A 1 88 ? -3.939 14.732 16.279 1.00 82.31 88 LEU A O 1
ATOM 656 N N . LYS A 1 89 ? -5.534 15.902 15.199 1.00 81.00 89 LYS A N 1
ATOM 657 C CA . LYS A 1 89 ? -6.104 14.738 14.515 1.00 81.00 89 LYS A CA 1
ATOM 658 C C . LYS A 1 89 ? -5.062 14.152 13.566 1.00 81.00 89 LYS A C 1
ATOM 660 O O . LYS A 1 89 ? -4.374 14.906 12.875 1.00 81.00 89 LYS A O 1
ATOM 665 N N . GLU A 1 90 ? -4.992 12.831 13.485 1.00 76.94 90 GLU A N 1
ATOM 666 C CA . GLU A 1 90 ? -4.029 12.116 12.648 1.00 76.94 90 GLU A CA 1
ATOM 667 C C . GLU A 1 90 ? -4.100 12.565 11.183 1.00 76.94 90 GLU A C 1
ATOM 669 O O . GLU A 1 90 ? -3.064 12.807 10.576 1.00 76.94 90 GLU A O 1
ATOM 674 N N . ASP A 1 91 ? -5.297 12.806 10.645 1.00 80.50 91 ASP A N 1
ATOM 675 C CA . ASP A 1 91 ? -5.473 13.303 9.273 1.00 80.50 91 ASP A CA 1
ATOM 676 C C . ASP A 1 91 ? -4.784 14.658 9.032 1.00 80.50 91 ASP A C 1
ATOM 678 O O . ASP A 1 91 ? -4.223 14.896 7.962 1.00 80.50 91 ASP A O 1
ATOM 682 N N . ALA A 1 92 ? -4.770 15.541 10.039 1.00 84.56 92 ALA A N 1
ATOM 683 C CA . ALA A 1 92 ? -4.089 16.832 9.947 1.00 84.56 92 ALA A CA 1
ATOM 684 C C . ALA A 1 92 ? -2.563 16.664 9.950 1.00 84.56 92 ALA A C 1
ATOM 686 O O . ALA A 1 92 ? -1.855 17.368 9.233 1.00 84.56 92 ALA A O 1
ATOM 687 N N . ILE A 1 93 ? -2.058 15.704 10.725 1.00 85.50 93 ILE A N 1
ATOM 688 C CA . ILE A 1 93 ? -0.632 15.369 10.785 1.00 85.50 93 ILE A CA 1
ATOM 689 C C . ILE A 1 93 ? -0.171 14.772 9.456 1.00 85.50 93 ILE A C 1
ATOM 691 O O . ILE A 1 93 ? 0.859 15.181 8.920 1.00 85.50 93 ILE A O 1
ATOM 695 N N . ILE A 1 94 ? -0.957 13.846 8.903 1.00 82.62 94 ILE A N 1
ATOM 696 C CA . ILE A 1 94 ? -0.713 13.236 7.594 1.00 82.62 94 ILE A CA 1
ATOM 697 C C . ILE A 1 94 ? -0.647 14.328 6.519 1.00 82.62 94 ILE A C 1
ATOM 699 O O . ILE A 1 94 ? 0.324 14.372 5.764 1.00 82.62 94 ILE A O 1
ATOM 703 N N . GLY A 1 95 ? -1.617 15.251 6.500 1.00 84.19 95 GLY A N 1
ATOM 704 C CA . GLY A 1 95 ? -1.635 16.383 5.569 1.00 84.19 95 GLY A CA 1
ATOM 705 C C . GLY A 1 95 ? -0.440 17.331 5.726 1.00 84.19 95 GLY A C 1
ATOM 706 O O . GLY A 1 95 ? 0.129 17.775 4.726 1.00 84.19 95 GLY A O 1
ATOM 707 N N . LEU A 1 96 ? -0.006 17.610 6.958 1.00 88.69 96 LEU A N 1
ATOM 708 C CA . LEU A 1 96 ? 1.150 18.471 7.233 1.00 88.69 96 LEU A CA 1
ATOM 709 C C . LEU A 1 96 ? 2.455 17.847 6.729 1.00 88.69 96 LEU A C 1
ATOM 711 O O . LEU A 1 96 ? 3.242 18.519 6.062 1.00 88.69 96 LEU A O 1
ATOM 715 N N . ILE A 1 97 ? 2.687 16.566 7.021 1.00 88.50 97 ILE A N 1
ATOM 716 C CA . ILE A 1 97 ? 3.889 15.858 6.561 1.00 88.50 97 ILE A CA 1
ATOM 717 C C . ILE A 1 97 ? 3.890 15.752 5.033 1.00 88.50 97 ILE A C 1
ATOM 719 O O . ILE A 1 97 ? 4.896 16.086 4.409 1.00 88.50 97 ILE A O 1
ATOM 723 N N . PHE A 1 98 ? 2.753 15.380 4.438 1.00 84.50 98 PHE A N 1
ATOM 724 C CA . PHE A 1 98 ? 2.556 15.333 2.987 1.00 84.50 98 PHE A CA 1
ATOM 725 C C . PHE A 1 98 ? 2.928 16.654 2.311 1.00 84.50 98 PHE A C 1
ATOM 727 O O . PHE A 1 98 ? 3.795 16.679 1.442 1.00 84.50 98 PHE A O 1
ATOM 734 N N . THR A 1 99 ? 2.302 17.756 2.728 1.00 87.44 99 THR A N 1
ATOM 735 C CA . THR A 1 99 ? 2.524 19.077 2.119 1.00 87.44 99 THR A CA 1
ATOM 736 C C . THR A 1 99 ? 3.964 19.552 2.295 1.00 87.44 99 THR A C 1
ATOM 738 O O . THR A 1 99 ? 4.538 20.118 1.366 1.00 87.44 99 THR A O 1
ATOM 741 N N . SER A 1 100 ? 4.577 19.263 3.445 1.00 91.00 100 SER A N 1
ATOM 742 C CA . SER A 1 100 ? 5.966 19.631 3.736 1.00 91.00 100 SER A CA 1
ATOM 743 C C . SER A 1 100 ? 6.964 18.865 2.862 1.00 91.00 100 SER A C 1
ATOM 745 O O . SER A 1 100 ? 7.833 19.472 2.237 1.00 91.00 100 SER A O 1
ATOM 747 N N . PHE A 1 101 ? 6.831 17.537 2.774 1.00 88.81 101 PHE A N 1
ATOM 748 C CA . PHE A 1 101 ? 7.720 16.696 1.965 1.00 88.81 101 PHE A CA 1
ATOM 749 C C . PHE A 1 101 ? 7.506 16.932 0.471 1.00 88.81 101 PHE A C 1
ATOM 751 O O . PHE A 1 101 ? 8.473 17.059 -0.279 1.00 88.81 101 PHE A O 1
ATOM 758 N N . PHE A 1 102 ? 6.253 17.045 0.033 1.00 84.69 102 PHE A N 1
ATOM 759 C CA . PHE A 1 102 ? 5.944 17.336 -1.361 1.00 84.69 102 PHE A CA 1
ATOM 760 C C . PHE A 1 102 ? 6.468 18.717 -1.779 1.00 84.69 102 PHE A C 1
ATOM 762 O O . PHE A 1 102 ? 7.111 18.834 -2.821 1.00 84.69 102 PHE A O 1
ATOM 769 N N . GLY A 1 103 ? 6.291 19.741 -0.935 1.00 87.12 103 GLY A N 1
ATOM 770 C CA . GLY A 1 103 ? 6.862 21.073 -1.151 1.00 87.12 103 GLY A CA 1
ATOM 771 C C . GLY A 1 103 ? 8.392 21.061 -1.215 1.00 87.12 103 GLY A C 1
ATOM 772 O O . GLY A 1 103 ? 8.972 21.692 -2.097 1.00 87.12 103 GLY A O 1
ATOM 773 N N . LEU A 1 104 ? 9.050 20.281 -0.350 1.00 88.19 104 LEU A N 1
ATOM 774 C CA . LEU A 1 104 ? 10.500 20.070 -0.402 1.00 88.19 104 LEU A CA 1
ATOM 775 C C . LEU A 1 104 ? 10.920 19.398 -1.716 1.00 88.19 104 LEU A C 1
ATOM 777 O O . LEU A 1 104 ? 11.889 19.823 -2.341 1.00 88.19 104 LEU A O 1
ATOM 781 N N . GLY A 1 105 ? 10.177 18.387 -2.168 1.00 84.62 105 GLY A N 1
ATOM 782 C CA . GLY A 1 105 ? 10.432 17.712 -3.441 1.00 84.62 105 GLY A CA 1
ATOM 783 C C . GLY A 1 105 ? 10.307 18.660 -4.631 1.00 84.62 105 GLY A C 1
ATOM 784 O O . GLY A 1 105 ? 11.209 18.711 -5.464 1.00 84.62 105 GLY A O 1
ATOM 785 N N . LEU A 1 106 ? 9.242 19.465 -4.674 1.00 82.38 106 LEU A N 1
ATOM 786 C CA . LEU A 1 106 ? 9.054 20.497 -5.699 1.00 82.38 106 LEU A CA 1
ATOM 787 C C . LEU A 1 106 ? 10.172 21.545 -5.674 1.00 82.38 106 LEU A C 1
ATOM 789 O O . LEU A 1 106 ? 10.658 21.944 -6.730 1.00 82.38 106 LEU A O 1
ATOM 793 N N . PHE A 1 107 ? 10.616 21.961 -4.487 1.00 85.94 107 PHE A N 1
ATOM 794 C CA . PHE A 1 107 ? 11.729 22.895 -4.339 1.00 85.94 107 PHE A CA 1
ATOM 795 C C . PHE A 1 107 ? 13.045 22.318 -4.880 1.00 85.94 107 PHE A C 1
ATOM 797 O O . PHE A 1 107 ? 13.737 22.989 -5.646 1.00 85.94 107 PHE A O 1
ATOM 804 N N . LEU A 1 108 ? 13.366 21.059 -4.559 1.00 83.19 108 LEU A N 1
ATOM 805 C CA . LEU A 1 108 ? 14.551 20.377 -5.096 1.00 83.19 108 LEU A CA 1
ATOM 806 C C . LEU A 1 108 ? 14.508 20.272 -6.626 1.00 83.19 108 LEU A C 1
ATOM 808 O O . LEU A 1 108 ? 15.499 20.578 -7.289 1.00 83.19 108 LEU A O 1
ATOM 812 N N . VAL A 1 109 ? 13.353 19.899 -7.186 1.00 77.81 109 VAL A N 1
ATOM 813 C CA . VAL A 1 109 ? 13.147 19.824 -8.643 1.00 77.81 109 VAL A CA 1
ATOM 814 C C . VAL A 1 109 ? 13.247 21.206 -9.299 1.00 77.81 109 VAL A C 1
ATOM 816 O O . VAL A 1 109 ? 13.737 21.317 -10.419 1.00 77.81 109 VAL A O 1
ATOM 819 N N . SER A 1 110 ? 12.831 22.272 -8.611 1.00 80.44 110 SER A N 1
ATOM 820 C CA . SER A 1 110 ? 12.963 23.642 -9.119 1.00 80.44 110 SER A CA 1
ATOM 821 C C . SER A 1 110 ? 14.413 24.134 -9.152 1.00 80.44 110 SER A C 1
ATOM 823 O O . SER A 1 110 ? 14.744 24.948 -10.010 1.00 80.44 110 SER A O 1
ATOM 825 N N . LEU A 1 111 ? 15.263 23.693 -8.220 1.00 78.94 111 LEU A N 1
ATOM 826 C CA . LEU A 1 111 ? 16.683 24.067 -8.183 1.00 78.94 111 LEU A CA 1
ATOM 827 C C . LEU A 1 111 ? 17.510 23.303 -9.218 1.00 78.94 111 LEU A C 1
ATOM 829 O O . LEU A 1 111 ? 18.429 23.856 -9.817 1.00 78.94 111 LEU A O 1
ATOM 833 N N . PHE A 1 112 ? 17.169 22.035 -9.427 1.00 71.25 112 PHE A N 1
ATOM 834 C CA . PHE A 1 112 ? 17.815 21.164 -10.394 1.00 71.25 112 PHE A CA 1
ATOM 835 C C . PHE A 1 112 ? 16.735 20.678 -11.357 1.00 71.25 112 PHE A C 1
ATOM 837 O O . PHE A 1 112 ? 16.119 19.647 -11.080 1.00 71.25 112 PHE A O 1
ATOM 844 N N . PRO A 1 113 ? 16.463 21.407 -12.459 1.00 62.34 113 PRO A N 1
ATOM 845 C CA . PRO A 1 113 ? 15.511 20.969 -13.471 1.00 62.34 113 PRO A CA 1
ATOM 846 C C . PRO A 1 113 ? 16.012 19.652 -14.066 1.00 62.34 113 PRO A C 1
ATOM 848 O O . PRO A 1 113 ? 16.887 19.606 -14.928 1.00 62.34 113 PRO A O 1
ATOM 851 N N . THR A 1 114 ? 15.508 18.557 -13.514 1.00 58.50 114 THR A N 1
ATOM 852 C CA . THR A 1 114 ? 15.882 17.202 -13.891 1.00 58.50 114 THR A CA 1
ATOM 853 C C . THR A 1 114 ? 15.009 16.733 -15.048 1.00 58.50 114 THR A C 1
ATOM 855 O O . THR A 1 114 ? 13.833 17.069 -15.148 1.00 58.50 114 THR A O 1
ATOM 858 N N . SER A 1 115 ? 15.568 15.881 -15.903 1.00 49.16 115 SER A N 1
ATOM 859 C CA . SER A 1 115 ? 14.846 15.097 -16.910 1.00 49.16 115 SER A CA 1
ATOM 860 C C . SER A 1 115 ? 14.135 13.875 -16.305 1.00 49.16 115 SER A C 1
ATOM 862 O O . SER A 1 115 ? 13.876 12.894 -17.003 1.00 49.16 115 SER A O 1
ATOM 864 N N . VAL A 1 116 ? 13.825 13.888 -15.001 1.00 53.66 116 VAL A N 1
ATOM 865 C CA . VAL A 1 116 ? 13.013 12.832 -14.393 1.00 53.66 116 VAL A CA 1
ATOM 866 C C . VAL A 1 116 ? 11.576 13.092 -14.810 1.00 53.66 116 VAL A C 1
ATOM 868 O O . VAL A 1 116 ? 10.904 13.986 -14.299 1.00 53.66 116 VAL A O 1
ATOM 871 N N . ASN A 1 117 ? 11.111 12.321 -15.787 1.00 57.38 117 ASN A N 1
ATOM 872 C CA . ASN A 1 117 ? 9.747 12.420 -16.261 1.00 57.38 117 ASN A CA 1
ATOM 873 C C . ASN A 1 117 ? 8.806 11.929 -15.145 1.00 57.38 117 ASN A C 1
ATOM 875 O O . ASN A 1 117 ? 8.608 10.728 -14.958 1.00 57.38 117 ASN A O 1
ATOM 879 N N . ILE A 1 118 ? 8.255 12.874 -14.372 1.00 57.59 118 ILE A N 1
ATOM 880 C CA . ILE A 1 118 ? 7.284 12.627 -13.291 1.00 57.59 118 ILE A CA 1
ATOM 881 C C . ILE A 1 118 ? 6.138 11.747 -13.804 1.00 57.59 118 ILE A C 1
ATOM 883 O O . ILE A 1 118 ? 5.628 10.901 -13.073 1.00 57.59 118 ILE A O 1
ATOM 887 N N . GLN A 1 119 ? 5.786 11.878 -15.085 1.00 57.62 119 GLN A N 1
ATOM 888 C CA . GLN A 1 119 ? 4.759 11.075 -15.733 1.00 57.62 119 GLN A CA 1
ATOM 889 C C . GLN A 1 119 ? 5.081 9.577 -15.693 1.00 57.62 119 GLN A C 1
ATOM 891 O O . GLN A 1 119 ? 4.183 8.782 -15.443 1.00 57.62 119 GLN A O 1
ATOM 896 N N . THR A 1 120 ? 6.349 9.178 -15.828 1.00 62.31 120 THR A N 1
ATOM 897 C CA . THR A 1 120 ? 6.765 7.769 -15.739 1.00 62.31 120 THR A CA 1
ATOM 898 C C . THR A 1 120 ? 6.625 7.216 -14.318 1.00 62.31 120 THR A C 1
ATOM 900 O O . THR A 1 120 ? 6.272 6.054 -14.141 1.00 62.31 120 THR A O 1
ATOM 903 N N . ILE A 1 121 ? 6.838 8.052 -13.298 1.00 63.09 121 ILE A N 1
ATOM 904 C CA . ILE A 1 121 ? 6.664 7.680 -11.883 1.00 63.09 121 ILE A CA 1
ATOM 905 C C . ILE A 1 121 ? 5.171 7.587 -11.522 1.00 63.09 121 ILE A C 1
ATOM 907 O O . ILE A 1 121 ? 4.752 6.707 -10.769 1.00 63.09 121 ILE A O 1
ATOM 911 N N . VAL A 1 122 ? 4.351 8.485 -12.070 1.00 59.97 122 VAL A N 1
ATOM 912 C CA . VAL A 1 122 ? 2.906 8.530 -11.808 1.00 59.97 122 VAL A CA 1
ATOM 913 C C . VAL A 1 122 ? 2.163 7.412 -12.544 1.00 59.97 122 VAL A C 1
ATOM 915 O O . VAL A 1 122 ? 1.320 6.756 -11.930 1.00 59.97 122 VAL A O 1
ATOM 918 N N . MET A 1 123 ? 2.476 7.171 -13.824 1.00 59.66 123 MET A N 1
ATOM 919 C CA . MET A 1 123 ? 1.846 6.111 -14.623 1.00 59.66 123 MET A CA 1
ATOM 920 C C . MET A 1 123 ? 2.400 4.711 -14.328 1.00 59.66 123 MET A C 1
ATOM 922 O O . MET A 1 123 ? 1.663 3.742 -14.506 1.00 59.66 123 MET A O 1
ATOM 926 N N . GLY A 1 124 ? 3.660 4.599 -13.892 1.00 64.06 124 GLY A N 1
ATOM 927 C CA . GLY A 1 124 ? 4.345 3.315 -13.739 1.00 64.06 124 GLY A CA 1
ATOM 928 C C . GLY A 1 124 ? 4.559 2.587 -15.071 1.00 64.06 124 GLY A C 1
ATOM 929 O O . GLY A 1 124 ? 3.982 2.932 -16.105 1.00 64.06 124 GLY A O 1
ATOM 930 N N . ASN A 1 125 ? 5.401 1.554 -15.064 1.00 67.06 125 ASN A N 1
ATOM 931 C CA . ASN A 1 125 ? 5.570 0.686 -16.225 1.00 67.06 125 ASN A CA 1
ATOM 932 C C . ASN A 1 125 ? 5.705 -0.777 -15.797 1.00 67.06 125 ASN A C 1
ATOM 934 O O . ASN A 1 125 ? 6.805 -1.312 -15.673 1.00 67.06 125 ASN A O 1
ATOM 938 N N . ILE A 1 126 ? 4.557 -1.439 -15.633 1.00 62.94 126 ILE A N 1
ATOM 939 C CA . ILE A 1 126 ? 4.491 -2.859 -15.257 1.00 62.94 126 ILE A CA 1
ATOM 940 C C . ILE A 1 126 ? 5.132 -3.759 -16.335 1.00 62.94 126 ILE A C 1
ATOM 942 O O . ILE A 1 126 ? 5.551 -4.877 -16.053 1.00 62.94 126 ILE A O 1
ATOM 946 N N . LEU A 1 127 ? 5.228 -3.284 -17.580 1.00 57.28 127 LEU A N 1
ATOM 947 C CA . LEU A 1 127 ? 5.758 -4.064 -18.701 1.00 57.28 127 LEU A CA 1
ATOM 948 C C . LEU A 1 127 ? 7.294 -4.025 -18.784 1.00 57.28 127 LEU A C 1
ATOM 950 O O . LEU A 1 127 ? 7.881 -4.912 -19.397 1.00 57.28 127 LEU A O 1
ATOM 954 N N . ALA A 1 128 ? 7.949 -3.043 -18.156 1.00 57.94 128 ALA A N 1
ATOM 955 C CA . ALA A 1 128 ? 9.406 -2.867 -18.172 1.00 57.94 128 ALA A CA 1
ATOM 956 C C . ALA A 1 128 ? 10.062 -3.188 -16.818 1.00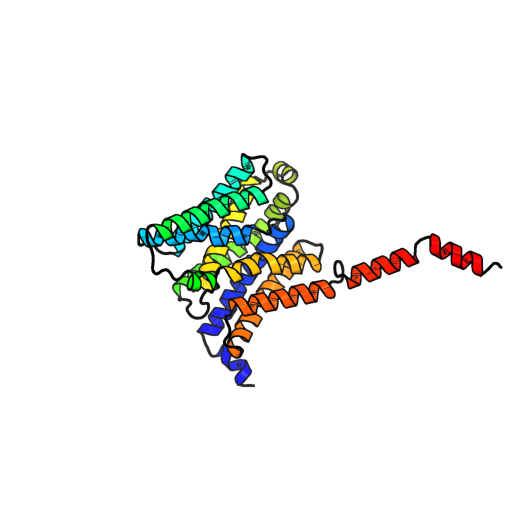 57.94 128 ALA A C 1
ATOM 958 O O . ALA A 1 128 ? 11.024 -2.539 -16.412 1.00 57.94 128 ALA A O 1
ATOM 959 N N . ILE A 1 129 ? 9.531 -4.178 -16.102 1.00 66.19 129 ILE A N 1
ATOM 960 C CA . ILE A 1 129 ? 10.069 -4.588 -14.804 1.00 66.19 129 ILE A CA 1
ATOM 961 C C . ILE A 1 129 ? 11.372 -5.359 -15.008 1.00 66.19 129 ILE A C 1
ATOM 963 O O . ILE A 1 129 ? 11.403 -6.388 -15.689 1.00 66.19 129 ILE A O 1
ATOM 967 N N . THR A 1 130 ? 12.451 -4.889 -14.381 1.00 73.25 130 THR A N 1
ATOM 968 C CA . THR A 1 130 ? 13.724 -5.613 -14.393 1.00 73.25 130 THR A CA 1
ATOM 969 C C . THR A 1 130 ? 13.684 -6.826 -13.447 1.00 73.25 130 THR A C 1
ATOM 971 O O . THR A 1 130 ? 12.932 -6.842 -12.463 1.00 73.25 130 THR A O 1
ATOM 974 N N . PRO A 1 131 ? 14.508 -7.866 -13.684 1.00 73.38 131 PRO A N 1
ATOM 975 C CA . PRO A 1 131 ? 14.587 -9.021 -12.784 1.00 73.38 131 PRO A CA 1
ATOM 976 C C . PRO A 1 131 ? 14.984 -8.632 -11.351 1.00 73.38 131 PRO A C 1
ATOM 978 O O . PRO A 1 131 ? 14.506 -9.230 -10.387 1.00 73.38 131 PRO A O 1
ATOM 981 N N . THR A 1 132 ? 15.823 -7.602 -11.208 1.00 75.81 132 THR A N 1
ATOM 982 C CA . THR A 1 132 ? 16.245 -7.045 -9.917 1.00 75.81 132 THR A CA 1
ATOM 983 C C . THR A 1 132 ? 15.089 -6.391 -9.165 1.00 75.81 132 THR A C 1
ATOM 985 O O . THR A 1 132 ? 14.918 -6.661 -7.976 1.00 75.81 132 THR A O 1
ATOM 988 N N . ASP A 1 133 ? 14.242 -5.621 -9.854 1.00 77.31 133 ASP A N 1
ATOM 989 C CA . ASP A 1 133 ? 13.074 -4.977 -9.235 1.00 77.31 133 ASP A CA 1
ATOM 990 C C . ASP A 1 133 ? 12.027 -6.018 -8.819 1.00 77.31 133 ASP A C 1
ATOM 992 O O . ASP A 1 133 ? 11.445 -5.934 -7.737 1.00 77.31 133 ASP A O 1
ATOM 996 N N . THR A 1 134 ? 11.844 -7.057 -9.643 1.00 81.44 134 THR A N 1
ATOM 997 C CA . THR A 1 134 ? 10.946 -8.182 -9.333 1.00 81.44 134 THR A CA 1
ATOM 998 C C . THR A 1 134 ? 11.363 -8.862 -8.034 1.00 81.44 134 THR A C 1
ATOM 1000 O O . THR A 1 134 ? 10.535 -9.076 -7.149 1.00 81.44 134 THR A O 1
ATOM 1003 N N . LEU A 1 135 ? 12.654 -9.171 -7.889 1.00 85.50 135 LEU A N 1
ATOM 1004 C CA . LEU A 1 135 ? 13.183 -9.816 -6.691 1.00 85.50 135 LEU A CA 1
ATOM 1005 C C . LEU A 1 135 ? 13.008 -8.922 -5.458 1.00 85.50 135 LEU A C 1
ATOM 1007 O O . LEU A 1 135 ? 12.580 -9.407 -4.409 1.00 85.50 135 LEU A O 1
ATOM 1011 N N . GLN A 1 136 ? 13.269 -7.618 -5.588 1.00 83.94 136 GLN A N 1
ATOM 1012 C CA . GLN A 1 136 ? 13.073 -6.660 -4.502 1.00 83.94 136 GLN A CA 1
ATOM 1013 C C . GLN A 1 136 ? 11.607 -6.615 -4.039 1.00 83.94 136 GLN A C 1
ATOM 1015 O O . GLN A 1 136 ? 11.339 -6.622 -2.837 1.00 83.94 136 GLN A O 1
ATOM 1020 N N . ILE A 1 137 ? 10.650 -6.630 -4.966 1.00 87.00 137 ILE A N 1
ATOM 1021 C CA . ILE A 1 137 ? 9.215 -6.596 -4.646 1.00 87.00 137 ILE A CA 1
ATOM 1022 C C . ILE A 1 137 ? 8.742 -7.897 -4.034 1.00 87.00 137 ILE A C 1
ATOM 1024 O O . ILE A 1 137 ? 7.973 -7.868 -3.077 1.00 87.00 137 ILE A O 1
ATOM 1028 N N . VAL A 1 138 ? 9.207 -9.035 -4.545 1.00 89.56 138 VAL A N 1
ATOM 1029 C CA . VAL A 1 138 ? 8.881 -10.335 -3.958 1.00 89.56 138 VAL A CA 1
ATOM 1030 C C . VAL A 1 138 ? 9.413 -10.403 -2.529 1.00 89.56 138 VAL A C 1
ATOM 1032 O O . VAL A 1 138 ? 8.670 -10.790 -1.631 1.00 89.56 138 VAL A O 1
ATOM 1035 N N . LEU A 1 139 ? 10.649 -9.959 -2.279 1.00 91.31 139 LEU A N 1
ATOM 1036 C CA . LEU A 1 139 ? 11.197 -9.901 -0.923 1.00 91.31 139 LEU A CA 1
ATOM 1037 C C . LEU A 1 139 ? 10.384 -8.969 -0.021 1.00 91.31 139 LEU A C 1
ATOM 1039 O O . LEU A 1 139 ? 9.940 -9.400 1.042 1.00 91.31 139 LEU A O 1
ATOM 1043 N N . ILE A 1 140 ? 10.149 -7.719 -0.430 1.00 90.94 140 ILE A N 1
ATOM 1044 C CA . ILE A 1 140 ? 9.416 -6.739 0.387 1.00 90.94 140 ILE A CA 1
ATOM 1045 C C . ILE A 1 140 ? 7.971 -7.188 0.613 1.00 90.94 140 ILE A C 1
ATOM 1047 O O . ILE A 1 140 ? 7.490 -7.153 1.742 1.00 90.94 140 ILE A O 1
ATOM 1051 N N . GLY A 1 141 ? 7.279 -7.644 -0.426 1.00 91.12 141 GLY A N 1
ATOM 1052 C CA . GLY A 1 141 ? 5.886 -8.061 -0.340 1.00 91.12 141 GLY A CA 1
ATOM 1053 C C . GLY A 1 141 ? 5.705 -9.342 0.468 1.00 91.12 141 GLY A C 1
ATOM 1054 O O . GLY A 1 141 ? 4.856 -9.365 1.354 1.00 91.12 141 GLY A O 1
ATOM 1055 N N . CYS A 1 142 ? 6.528 -10.375 0.260 1.00 93.00 142 CYS A N 1
ATOM 1056 C CA . CYS A 1 142 ? 6.441 -11.607 1.051 1.00 93.00 142 CYS A CA 1
ATOM 1057 C C . CYS A 1 142 ? 6.813 -11.374 2.518 1.00 93.00 142 CYS A C 1
ATOM 1059 O O . CYS A 1 142 ? 6.111 -11.862 3.402 1.00 93.00 142 CYS A O 1
ATOM 1061 N N . THR A 1 143 ? 7.877 -10.612 2.801 1.00 94.62 143 THR A N 1
ATOM 1062 C CA . THR A 1 143 ? 8.259 -10.291 4.189 1.00 94.62 143 THR A CA 1
ATOM 1063 C C . THR A 1 143 ? 7.196 -9.439 4.877 1.00 94.62 143 THR A C 1
ATOM 1065 O O . THR A 1 143 ? 6.825 -9.730 6.014 1.00 94.62 143 THR A O 1
ATOM 1068 N N . SER A 1 144 ? 6.635 -8.450 4.178 1.00 93.69 144 SER A N 1
ATOM 1069 C CA . SER A 1 144 ? 5.537 -7.620 4.683 1.00 93.69 144 SER A CA 1
ATOM 1070 C C . SER A 1 144 ? 4.283 -8.443 4.948 1.00 93.69 144 SER A C 1
ATOM 1072 O O . SER A 1 144 ? 3.723 -8.353 6.037 1.00 93.69 144 SER A O 1
ATOM 1074 N N . LEU A 1 145 ? 3.868 -9.293 4.004 1.00 93.81 145 LEU A N 1
ATOM 1075 C CA . LEU A 1 145 ? 2.711 -10.174 4.172 1.00 93.81 145 LEU A CA 1
ATOM 1076 C C . LEU A 1 145 ? 2.910 -11.131 5.351 1.00 93.81 145 LEU A C 1
ATOM 1078 O O . LEU A 1 145 ? 2.004 -11.304 6.162 1.00 93.81 145 LEU A O 1
ATOM 1082 N N . LEU A 1 146 ? 4.102 -11.718 5.482 1.00 94.44 146 LEU A N 1
ATOM 1083 C CA . LEU A 1 146 ? 4.443 -12.611 6.586 1.00 94.44 146 LEU A CA 1
ATOM 1084 C C . LEU A 1 146 ? 4.356 -11.886 7.935 1.00 94.44 146 LEU A C 1
ATOM 1086 O O . LEU A 1 146 ? 3.708 -12.382 8.857 1.00 94.44 146 LEU A O 1
ATOM 1090 N N . LEU A 1 147 ? 4.958 -10.698 8.046 1.00 94.06 147 LEU A N 1
ATOM 1091 C CA . LEU A 1 147 ? 4.882 -9.879 9.258 1.00 94.06 147 LEU A CA 1
ATOM 1092 C C . LEU A 1 147 ? 3.438 -9.502 9.588 1.00 94.06 147 LEU A C 1
ATOM 1094 O O . LEU A 1 147 ? 3.032 -9.608 10.744 1.00 94.06 147 LEU A O 1
ATOM 1098 N N . LEU A 1 148 ? 2.655 -9.118 8.582 1.00 93.00 148 LEU A N 1
ATOM 1099 C CA . LEU A 1 148 ? 1.245 -8.779 8.728 1.00 93.00 148 LEU A CA 1
ATOM 1100 C C . LEU A 1 148 ? 0.418 -9.972 9.213 1.00 93.00 148 LEU A C 1
ATOM 1102 O O . LEU A 1 148 ? -0.370 -9.806 10.139 1.00 93.00 148 LEU A O 1
ATOM 1106 N N . ILE A 1 149 ? 0.632 -11.172 8.667 1.00 92.31 149 ILE A N 1
ATOM 1107 C CA . ILE A 1 149 ? -0.058 -12.400 9.090 1.00 92.31 149 ILE A CA 1
ATOM 1108 C C . ILE A 1 149 ? 0.355 -12.814 10.503 1.00 92.31 149 ILE A C 1
ATOM 1110 O O . ILE A 1 149 ? -0.496 -13.244 11.274 1.00 92.31 149 ILE A O 1
ATOM 1114 N N . ILE A 1 150 ? 1.628 -12.680 10.881 1.00 92.88 150 ILE A N 1
ATOM 1115 C CA . ILE A 1 150 ? 2.085 -13.021 12.237 1.00 92.88 150 ILE A CA 1
ATOM 1116 C C . ILE A 1 150 ? 1.529 -12.018 13.257 1.00 92.88 150 ILE A C 1
ATOM 1118 O O . ILE A 1 150 ? 1.032 -12.410 14.313 1.00 92.88 150 ILE A O 1
ATOM 1122 N N . LYS A 1 151 ? 1.569 -10.720 12.936 1.00 91.31 151 LYS A N 1
ATOM 1123 C CA . LYS A 1 151 ? 1.186 -9.620 13.837 1.00 91.31 151 LYS A CA 1
ATOM 1124 C C . LYS A 1 151 ? -0.262 -9.157 13.697 1.00 91.31 151 LYS A C 1
ATOM 1126 O O . LYS A 1 151 ? -0.649 -8.181 14.335 1.00 91.31 151 LYS A O 1
ATOM 1131 N N . TRP A 1 152 ? -1.089 -9.859 12.923 1.00 88.69 152 TRP A N 1
ATOM 1132 C CA . TRP A 1 152 ? -2.450 -9.417 12.603 1.00 88.69 152 TRP A CA 1
ATOM 1133 C C . TRP A 1 152 ? -3.326 -9.155 13.838 1.00 88.69 152 TRP A C 1
ATOM 1135 O O . TRP A 1 152 ? -4.082 -8.181 13.852 1.00 88.69 152 TRP A O 1
ATOM 1145 N N . ARG A 1 153 ? -3.197 -9.992 14.883 1.00 87.00 153 ARG A N 1
ATOM 1146 C CA . ARG A 1 153 ? -3.917 -9.849 16.162 1.00 87.00 153 ARG A CA 1
ATOM 1147 C C . ARG A 1 153 ? -3.418 -8.652 16.957 1.00 87.00 153 ARG A C 1
ATOM 1149 O O . ARG A 1 153 ? -4.234 -7.862 17.414 1.00 87.00 153 ARG A O 1
ATOM 1156 N N . ASP A 1 154 ? -2.101 -8.496 17.075 1.00 89.38 154 ASP A N 1
ATOM 1157 C CA . ASP A 1 154 ? -1.500 -7.390 17.822 1.00 89.38 154 ASP A CA 1
ATOM 1158 C C . ASP A 1 154 ? -1.887 -6.045 17.182 1.00 89.38 154 ASP A C 1
ATOM 1160 O O . ASP A 1 154 ? -2.300 -5.118 17.882 1.00 89.38 154 ASP A O 1
ATOM 1164 N N . PHE A 1 155 ? -1.847 -5.959 15.843 1.00 89.00 155 PHE A N 1
ATOM 1165 C CA . PHE A 1 155 ? -2.345 -4.793 15.111 1.00 89.00 155 PHE A CA 1
ATOM 1166 C C . PHE A 1 155 ? -3.831 -4.565 15.368 1.00 89.00 155 PHE A C 1
ATOM 1168 O O . PHE A 1 155 ? -4.222 -3.448 15.688 1.00 89.00 155 PHE A O 1
ATOM 1175 N N . MET A 1 156 ? -4.664 -5.605 15.271 1.00 87.94 156 MET A N 1
ATOM 1176 C CA . MET A 1 156 ? -6.102 -5.476 15.513 1.00 87.94 156 MET A CA 1
ATOM 1177 C C . MET A 1 156 ? -6.381 -4.896 16.904 1.00 87.94 156 MET A C 1
ATOM 1179 O O . MET A 1 156 ? -7.185 -3.976 17.013 1.00 87.94 156 MET A O 1
ATOM 1183 N N . VAL A 1 157 ? -5.691 -5.368 17.945 1.00 88.12 157 VAL A N 1
ATOM 1184 C CA . VAL A 1 157 ? -5.877 -4.857 19.310 1.00 88.12 157 VAL A CA 1
ATOM 1185 C C . VAL A 1 157 ? -5.450 -3.395 19.419 1.00 88.12 157 VAL A C 1
ATOM 1187 O O . VAL A 1 157 ? -6.234 -2.577 19.888 1.00 88.12 157 VAL A O 1
ATOM 1190 N N . VAL A 1 158 ? -4.260 -3.039 18.923 1.00 87.56 158 VAL A N 1
ATOM 1191 C CA . VAL A 1 158 ? -3.766 -1.649 18.951 1.00 87.56 158 VAL A CA 1
ATOM 1192 C C . VAL A 1 158 ? -4.681 -0.704 18.176 1.00 87.56 158 VAL A C 1
ATOM 1194 O O . VAL A 1 158 ? -4.937 0.417 18.618 1.00 87.56 158 VAL A O 1
ATOM 1197 N N . PHE A 1 159 ? -5.181 -1.131 17.017 1.00 84.75 159 PHE A N 1
ATOM 1198 C CA . PHE A 1 159 ? -6.023 -0.274 16.198 1.00 84.75 159 PHE A CA 1
ATOM 1199 C C . PHE A 1 159 ? -7.467 -0.178 16.712 1.00 84.75 159 PHE A C 1
ATOM 1201 O O . PHE A 1 159 ? -8.122 0.833 16.454 1.00 84.75 159 PHE A O 1
ATOM 1208 N N . PHE A 1 160 ? -7.944 -1.159 17.479 1.00 84.00 160 PHE A N 1
ATOM 1209 C CA . PHE A 1 160 ? -9.272 -1.118 18.092 1.00 84.00 160 PHE A CA 1
ATOM 1210 C C . PHE A 1 160 ? -9.275 -0.337 19.413 1.00 84.00 160 PHE A C 1
ATOM 1212 O O . PHE A 1 160 ? -10.082 0.575 19.574 1.00 84.00 160 PHE A O 1
ATOM 1219 N N . ASP A 1 161 ? -8.346 -0.642 20.325 1.00 84.88 161 ASP A N 1
ATOM 1220 C CA . ASP A 1 161 ? -8.210 0.043 21.613 1.00 84.88 161 ASP A CA 1
ATOM 1221 C C . ASP A 1 161 ? -6.743 0.094 22.076 1.00 84.88 161 ASP A C 1
ATOM 1223 O O . ASP A 1 161 ? -6.135 -0.894 22.498 1.00 84.88 161 ASP A O 1
ATOM 1227 N N . GLU A 1 162 ? -6.175 1.299 22.039 1.00 83.44 162 GLU A N 1
ATOM 1228 C CA . GLU A 1 162 ? -4.797 1.550 22.460 1.00 83.44 162 GLU A CA 1
ATOM 1229 C C . GLU A 1 162 ? -4.593 1.407 23.970 1.00 83.44 162 GLU A C 1
ATOM 1231 O O . GLU A 1 162 ? -3.493 1.053 24.403 1.00 83.44 162 GLU A O 1
ATOM 1236 N N . ASN A 1 163 ? -5.621 1.677 24.777 1.00 83.56 163 ASN A N 1
ATOM 1237 C CA . ASN A 1 163 ? -5.536 1.542 26.228 1.00 83.56 163 ASN A CA 1
ATOM 1238 C C . ASN A 1 163 ? -5.546 0.066 26.612 1.00 83.56 163 ASN A C 1
ATOM 1240 O O . ASN A 1 163 ? -4.688 -0.364 27.384 1.00 83.56 163 ASN A O 1
ATOM 1244 N N . HIS A 1 164 ? -6.432 -0.723 25.998 1.00 84.62 164 HIS A N 1
ATOM 1245 C CA . HIS A 1 164 ? -6.448 -2.171 26.190 1.00 84.62 164 HIS A CA 1
ATOM 1246 C C . HIS A 1 164 ? -5.124 -2.817 25.756 1.00 84.62 164 HIS A C 1
ATOM 1248 O O . HIS A 1 164 ? -4.577 -3.645 26.486 1.00 84.62 164 HIS A O 1
ATOM 1254 N N . ALA A 1 165 ? -4.555 -2.381 24.624 1.00 86.50 165 ALA A N 1
ATOM 1255 C CA . ALA A 1 165 ? -3.252 -2.848 24.151 1.00 86.50 165 ALA A CA 1
ATOM 1256 C C . ALA A 1 165 ? -2.129 -2.625 25.184 1.00 86.50 165 ALA A C 1
ATOM 1258 O O . ALA A 1 165 ? -1.316 -3.522 25.416 1.00 86.50 165 ALA A O 1
ATOM 1259 N N . LYS A 1 166 ? -2.102 -1.460 25.847 1.00 87.25 166 LYS A N 1
ATOM 1260 C CA . LYS A 1 166 ? -1.117 -1.168 26.904 1.00 87.25 166 LYS A CA 1
ATOM 1261 C C . LYS A 1 166 ? -1.301 -2.070 28.122 1.00 87.25 166 LYS A C 1
ATOM 1263 O O . LYS A 1 166 ? -0.311 -2.524 28.689 1.00 87.25 166 LYS A O 1
ATOM 1268 N N . THR A 1 167 ? -2.544 -2.359 28.509 1.00 88.25 167 THR A N 1
ATOM 1269 C CA . THR A 1 167 ? -2.842 -3.225 29.661 1.00 88.25 167 THR A CA 1
ATOM 1270 C C . THR A 1 167 ? -2.367 -4.662 29.449 1.00 88.25 167 THR A C 1
ATOM 1272 O O . THR A 1 167 ? -1.907 -5.292 30.396 1.00 88.25 167 THR A O 1
ATOM 1275 N N . ILE A 1 168 ? -2.415 -5.170 28.215 1.00 88.19 168 ILE A N 1
ATOM 1276 C CA . ILE A 1 168 ? -1.913 -6.514 27.878 1.00 88.19 168 ILE A CA 1
ATOM 1277 C C . ILE A 1 168 ? -0.399 -6.552 27.586 1.00 88.19 168 ILE A C 1
ATOM 1279 O O . ILE A 1 168 ? 0.113 -7.577 27.143 1.00 88.19 168 ILE A O 1
ATOM 1283 N N . GLY A 1 169 ? 0.326 -5.452 27.828 1.00 85.12 169 GLY A N 1
ATOM 1284 C CA . GLY A 1 169 ? 1.783 -5.377 27.683 1.00 85.12 169 GLY A CA 1
ATOM 1285 C C . GLY A 1 169 ? 2.289 -5.109 26.261 1.00 85.12 169 GLY A C 1
ATOM 1286 O O . GLY A 1 169 ? 3.495 -5.182 26.025 1.00 85.12 169 GLY A O 1
ATOM 1287 N N . LEU A 1 170 ? 1.410 -4.777 25.308 1.00 87.88 170 LEU A N 1
ATOM 1288 C CA . LEU A 1 170 ? 1.836 -4.321 23.983 1.00 87.88 170 LEU A CA 1
ATOM 1289 C C . LEU A 1 170 ? 2.249 -2.850 24.042 1.00 87.88 170 LEU A C 1
ATOM 1291 O O . LEU A 1 170 ? 1.668 -2.051 24.773 1.00 87.88 170 LEU A O 1
ATOM 1295 N N . SER A 1 171 ? 3.224 -2.469 23.218 1.00 86.88 171 SER A N 1
ATOM 1296 C CA . SER A 1 171 ? 3.617 -1.077 23.008 1.00 86.88 171 SER A CA 1
ATOM 1297 C C . SER A 1 171 ? 2.947 -0.531 21.735 1.00 86.88 171 SER A C 1
ATOM 1299 O O . SER A 1 171 ? 3.426 -0.792 20.627 1.00 86.88 171 SER A O 1
ATOM 1301 N N . PRO A 1 172 ? 1.853 0.260 21.839 1.00 84.19 172 PRO A N 1
ATOM 1302 C CA . PRO A 1 172 ? 1.121 0.750 20.666 1.00 84.19 172 PRO A CA 1
ATOM 1303 C C . PRO A 1 172 ? 2.011 1.541 19.711 1.00 84.19 172 PRO A C 1
ATOM 1305 O O . PRO A 1 172 ? 1.881 1.425 18.498 1.00 84.19 172 PRO A O 1
ATOM 1308 N N . ASN A 1 173 ? 2.961 2.301 20.259 1.00 82.56 173 ASN A N 1
ATOM 1309 C CA . ASN A 1 173 ? 3.880 3.117 19.476 1.00 82.56 173 ASN A CA 1
ATOM 1310 C C . ASN A 1 173 ? 4.765 2.257 18.573 1.00 82.56 173 ASN A C 1
ATOM 1312 O O . ASN A 1 173 ? 4.880 2.554 17.390 1.00 82.56 173 ASN A O 1
ATOM 1316 N N . LEU A 1 174 ? 5.344 1.173 19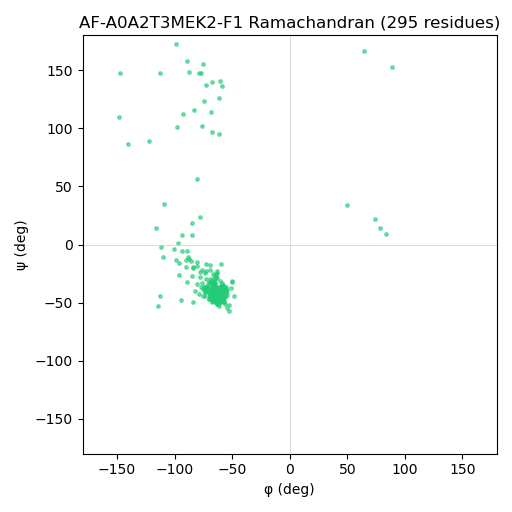.096 1.00 85.25 174 LEU A N 1
ATOM 1317 C CA . LEU A 1 174 ? 6.223 0.297 18.319 1.00 85.25 174 LEU A CA 1
ATOM 1318 C C . LEU A 1 174 ? 5.445 -0.432 17.219 1.00 85.25 174 LEU A C 1
ATOM 1320 O O . LEU A 1 174 ? 5.943 -0.586 16.107 1.00 85.25 174 LEU A O 1
ATOM 1324 N N . LEU A 1 175 ? 4.199 -0.817 17.501 1.00 88.12 175 LEU A N 1
ATOM 1325 C CA . LEU A 1 175 ? 3.319 -1.390 16.489 1.00 88.12 175 LEU A CA 1
ATOM 1326 C C . LEU A 1 175 ? 2.937 -0.374 15.413 1.00 88.12 175 LEU A C 1
ATOM 1328 O O . LEU A 1 175 ? 2.983 -0.710 14.235 1.00 88.12 175 LEU A O 1
ATOM 1332 N N . LYS A 1 176 ? 2.621 0.873 15.774 1.00 86.00 176 LYS A N 1
ATOM 1333 C CA . LYS A 1 176 ? 2.373 1.934 14.787 1.00 86.00 176 LYS A CA 1
ATOM 1334 C C . LYS A 1 176 ? 3.611 2.187 13.917 1.00 86.00 176 LYS A C 1
ATOM 1336 O O . LYS A 1 176 ? 3.458 2.253 12.702 1.00 86.00 176 LYS A O 1
ATOM 1341 N N . VAL A 1 177 ? 4.821 2.247 14.499 1.00 84.62 177 VAL A N 1
ATOM 1342 C CA . VAL A 1 177 ? 6.088 2.325 13.731 1.00 84.62 177 VAL A CA 1
ATOM 1343 C C . VAL A 1 177 ? 6.158 1.176 12.739 1.00 84.62 177 VAL A C 1
ATOM 1345 O O . VAL A 1 177 ? 6.327 1.402 11.548 1.00 84.62 177 VAL A O 1
ATOM 1348 N N . LEU A 1 178 ? 6.011 -0.058 13.225 1.00 89.56 178 LEU A N 1
ATOM 1349 C CA . LEU A 1 178 ? 6.124 -1.250 12.396 1.00 89.56 178 LEU A CA 1
ATOM 1350 C C . LEU A 1 178 ? 5.108 -1.224 11.249 1.00 89.56 178 LEU A C 1
ATOM 1352 O O . LEU A 1 178 ? 5.468 -1.495 10.109 1.00 89.56 178 LEU A O 1
ATOM 1356 N N . PHE A 1 179 ? 3.862 -0.847 11.538 1.00 89.69 179 PHE A N 1
ATOM 1357 C CA . PHE A 1 179 ? 2.800 -0.744 10.545 1.00 89.69 179 PHE A CA 1
ATOM 1358 C C . PHE A 1 179 ? 3.114 0.297 9.467 1.00 89.69 179 PHE A C 1
ATOM 1360 O O . PHE A 1 179 ? 3.056 -0.021 8.280 1.00 89.69 179 PHE A O 1
ATOM 1367 N N . PHE A 1 180 ? 3.484 1.521 9.855 1.00 86.00 180 PHE A N 1
ATOM 1368 C CA . PHE A 1 180 ? 3.809 2.573 8.891 1.00 86.00 180 PHE A CA 1
ATOM 1369 C C . PHE A 1 180 ? 5.094 2.278 8.113 1.00 86.00 180 PHE A C 1
ATOM 1371 O O . PHE A 1 180 ? 5.168 2.611 6.933 1.00 86.00 180 PHE A O 1
ATOM 1378 N N . SER A 1 181 ? 6.071 1.600 8.717 1.00 86.94 181 SER A N 1
ATOM 1379 C CA . SER A 1 181 ? 7.269 1.124 8.018 1.00 86.94 181 SER A CA 1
ATOM 1380 C C . SER A 1 181 ? 6.935 0.062 6.971 1.00 86.94 181 SER A C 1
ATOM 1382 O O . SER A 1 181 ? 7.420 0.153 5.845 1.00 86.94 181 SER A O 1
ATOM 1384 N N . ILE A 1 182 ? 6.071 -0.907 7.300 1.00 91.00 182 ILE A N 1
ATOM 1385 C CA . ILE A 1 182 ? 5.586 -1.910 6.338 1.00 91.00 182 ILE A CA 1
ATOM 1386 C C . ILE A 1 182 ? 4.811 -1.220 5.209 1.00 91.00 182 ILE A C 1
ATOM 1388 O O . ILE A 1 182 ? 5.069 -1.483 4.036 1.00 91.00 182 ILE A O 1
ATOM 1392 N N . LEU A 1 183 ? 3.902 -0.304 5.550 1.00 89.38 183 LEU A N 1
ATOM 1393 C CA . LEU A 1 183 ? 3.115 0.451 4.577 1.00 89.38 183 LEU A CA 1
ATOM 1394 C C . LEU A 1 183 ? 4.005 1.284 3.648 1.00 89.38 183 LEU A C 1
ATOM 1396 O O . LEU A 1 183 ? 3.804 1.257 2.436 1.00 89.38 183 LEU A O 1
ATOM 1400 N N . SER A 1 184 ? 5.005 1.975 4.194 1.00 86.25 184 SER A N 1
ATOM 1401 C CA . SER A 1 184 ? 5.994 2.741 3.432 1.00 86.25 184 SER A CA 1
ATOM 1402 C C . SER A 1 184 ? 6.798 1.836 2.496 1.00 86.25 184 SER A C 1
ATOM 1404 O O . SER A 1 184 ? 6.844 2.089 1.294 1.00 86.25 184 SER A O 1
ATOM 1406 N N . ALA A 1 185 ? 7.344 0.724 3.002 1.00 88.69 185 ALA A N 1
ATOM 1407 C CA . ALA A 1 185 ? 8.103 -0.232 2.196 1.00 88.69 185 ALA A CA 1
ATOM 1408 C C . ALA A 1 185 ? 7.269 -0.802 1.036 1.00 88.69 185 ALA A C 1
ATOM 1410 O O . ALA A 1 185 ? 7.732 -0.830 -0.106 1.00 88.69 185 ALA A O 1
ATOM 1411 N N . CYS A 1 186 ? 6.020 -1.193 1.310 1.00 89.50 186 CYS A N 1
ATOM 1412 C CA . CYS A 1 186 ? 5.090 -1.682 0.292 1.00 89.50 186 CYS A CA 1
ATOM 1413 C C . CYS A 1 186 ? 4.74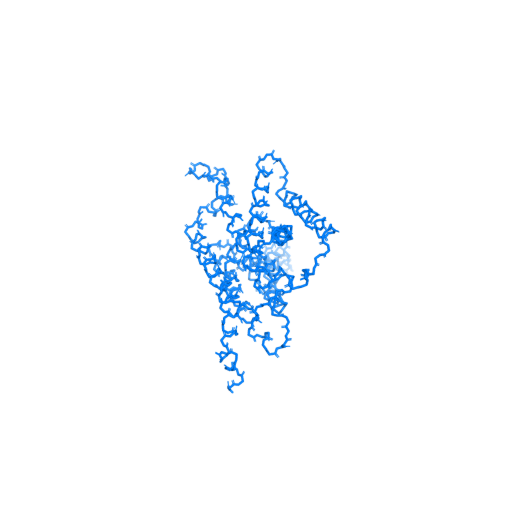3 -0.597 -0.730 1.00 89.50 186 CYS A C 1
ATOM 1415 O O . CYS A 1 186 ? 4.735 -0.870 -1.925 1.00 89.50 186 CYS A O 1
ATOM 1417 N N . THR A 1 187 ? 4.492 0.633 -0.276 1.00 86.00 187 THR A N 1
ATOM 1418 C CA . THR A 1 187 ? 4.150 1.769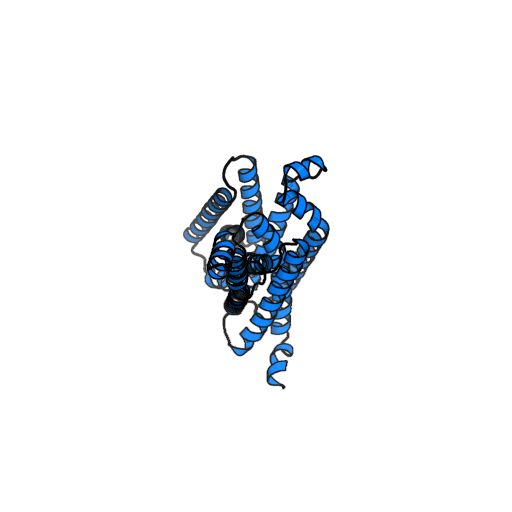 -1.146 1.00 86.00 187 THR A CA 1
ATOM 1419 C C . THR A 1 187 ? 5.304 2.106 -2.082 1.00 86.00 187 THR A C 1
ATOM 1421 O O . THR A 1 187 ? 5.081 2.272 -3.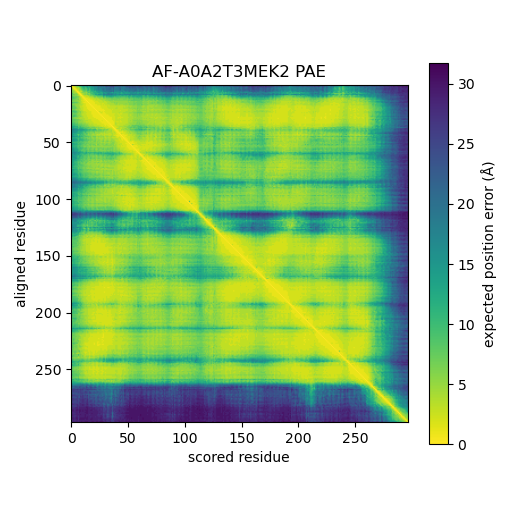275 1.00 86.00 187 THR A O 1
ATOM 1424 N N . VAL A 1 188 ? 6.542 2.132 -1.579 1.00 83.56 188 VAL A N 1
ATOM 1425 C CA . VAL A 1 188 ? 7.748 2.362 -2.392 1.00 83.56 188 VAL A CA 1
ATOM 1426 C C . VAL A 1 188 ? 7.925 1.262 -3.437 1.00 83.56 188 VAL A C 1
ATOM 1428 O O . VAL A 1 188 ? 8.091 1.564 -4.617 1.00 83.56 188 VAL A O 1
ATOM 1431 N N . ALA A 1 189 ? 7.842 -0.005 -3.023 1.00 85.44 189 ALA A N 1
ATOM 1432 C CA . ALA A 1 189 ? 7.985 -1.148 -3.924 1.00 85.44 189 ALA A CA 1
ATOM 1433 C C . ALA A 1 189 ? 6.906 -1.156 -5.025 1.00 85.44 189 ALA A C 1
ATOM 1435 O O . ALA A 1 189 ? 7.190 -1.416 -6.196 1.00 85.44 189 ALA A O 1
ATOM 1436 N N . ALA A 1 190 ? 5.670 -0.824 -4.654 1.00 85.69 190 ALA A N 1
ATOM 1437 C CA . ALA A 1 190 ? 4.538 -0.782 -5.566 1.00 85.69 190 ALA A CA 1
ATOM 1438 C C . ALA A 1 190 ? 4.570 0.433 -6.506 1.00 85.69 190 ALA A C 1
ATOM 1440 O O . ALA A 1 190 ? 4.215 0.314 -7.678 1.00 85.69 190 ALA A O 1
ATOM 1441 N N . LEU A 1 191 ? 5.032 1.592 -6.026 1.00 81.50 191 LEU A N 1
ATOM 1442 C CA . LEU A 1 191 ? 5.122 2.824 -6.814 1.00 81.50 191 LEU A CA 1
ATOM 1443 C C . LEU A 1 191 ? 6.098 2.654 -7.979 1.00 81.50 191 LEU A C 1
ATOM 1445 O O . LEU A 1 191 ? 5.797 3.077 -9.091 1.00 81.50 191 LEU A O 1
ATOM 1449 N N . GLN A 1 192 ? 7.226 1.979 -7.754 1.00 74.81 192 GLN A N 1
ATOM 1450 C CA . GLN A 1 192 ? 8.229 1.743 -8.797 1.00 74.81 192 GLN A CA 1
ATOM 1451 C C . GLN A 1 192 ? 7.731 0.849 -9.930 1.00 74.81 192 GLN A C 1
ATOM 1453 O O . GLN A 1 192 ? 8.149 1.016 -11.072 1.00 74.81 192 GLN A O 1
ATOM 1458 N N . THR A 1 193 ? 6.834 -0.087 -9.628 1.00 74.06 193 THR A N 1
ATOM 1459 C CA . THR A 1 193 ? 6.342 -1.043 -10.622 1.00 74.06 193 THR A CA 1
ATOM 1460 C C . THR A 1 193 ? 5.064 -0.609 -11.281 1.00 74.06 193 THR A C 1
ATOM 1462 O O . THR A 1 193 ? 4.960 -0.656 -12.507 1.00 74.06 193 THR A O 1
ATOM 1465 N N . VAL A 1 194 ? 4.090 -0.188 -10.481 1.00 75.75 194 VAL A N 1
ATOM 1466 C CA . VAL A 1 194 ? 2.742 0.056 -10.979 1.00 75.75 194 VAL A CA 1
ATOM 1467 C C . VAL A 1 194 ? 2.347 1.527 -11.016 1.00 75.75 194 VAL A C 1
ATOM 1469 O O . VAL A 1 194 ? 1.357 1.882 -11.652 1.00 75.75 194 VAL A O 1
ATOM 1472 N N . GLY A 1 195 ? 3.149 2.395 -10.407 1.00 79.19 195 GLY A N 1
ATOM 1473 C CA . GLY A 1 195 ? 2.922 3.833 -10.403 1.00 79.19 195 GLY A CA 1
ATOM 1474 C C . GLY A 1 195 ? 2.051 4.298 -9.241 1.00 79.19 195 GLY A C 1
ATOM 1475 O O . GLY A 1 195 ? 1.216 3.562 -8.710 1.00 79.19 195 GLY A O 1
ATOM 1476 N N . ALA A 1 196 ? 2.252 5.554 -8.845 1.00 79.12 196 ALA A N 1
ATOM 1477 C CA . ALA A 1 196 ? 1.631 6.146 -7.658 1.00 79.12 196 ALA A CA 1
ATOM 1478 C C . ALA A 1 196 ? 0.095 6.042 -7.657 1.00 79.12 196 ALA A C 1
ATOM 1480 O O . ALA A 1 196 ? -0.507 5.740 -6.627 1.00 79.12 196 ALA A O 1
ATOM 1481 N N . PHE A 1 197 ? -0.544 6.231 -8.816 1.00 82.12 197 PHE A N 1
ATOM 1482 C CA . PHE A 1 197 ? -2.004 6.230 -8.907 1.00 82.12 197 PHE A CA 1
ATOM 1483 C C . PHE A 1 197 ? -2.622 4.874 -8.542 1.00 82.12 197 PHE A C 1
ATOM 1485 O O . PHE A 1 197 ? -3.585 4.826 -7.772 1.00 82.12 197 PHE A O 1
ATOM 1492 N N . LEU A 1 198 ? -2.059 3.761 -9.041 1.00 86.19 198 LEU A N 1
ATOM 1493 C CA . LEU A 1 198 ? -2.592 2.447 -8.681 1.00 86.19 198 LEU A CA 1
ATOM 1494 C C . LEU A 1 198 ? -2.368 2.148 -7.200 1.00 86.19 198 LEU A C 1
ATOM 1496 O O . LEU A 1 198 ? -3.243 1.564 -6.564 1.00 86.19 198 LEU A O 1
ATOM 1500 N N . VAL A 1 199 ? -1.219 2.535 -6.645 1.00 88.19 199 VAL A N 1
ATOM 1501 C CA . VAL A 1 199 ? -0.913 2.261 -5.237 1.00 88.19 199 VAL A CA 1
ATOM 1502 C C . VAL A 1 199 ? -1.959 2.882 -4.322 1.00 88.19 199 VAL A C 1
ATOM 1504 O O . VAL A 1 199 ? -2.501 2.192 -3.461 1.00 88.19 199 VAL A O 1
ATOM 1507 N N . ILE A 1 200 ? -2.314 4.146 -4.557 1.00 87.56 200 ILE A N 1
ATOM 1508 C CA . ILE A 1 200 ? -3.347 4.844 -3.782 1.00 87.56 200 ILE A CA 1
ATOM 1509 C C . ILE A 1 200 ? -4.680 4.089 -3.866 1.00 87.56 200 ILE A C 1
ATOM 1511 O O . ILE A 1 200 ? -5.308 3.813 -2.842 1.00 87.56 200 ILE A O 1
ATOM 1515 N N . ALA A 1 201 ? -5.087 3.688 -5.070 1.00 89.56 201 ALA A N 1
ATOM 1516 C CA . ALA A 1 201 ? -6.318 2.932 -5.272 1.00 89.56 201 ALA A CA 1
ATOM 1517 C C . ALA A 1 201 ? -6.302 1.571 -4.552 1.00 89.56 201 ALA A C 1
ATOM 1519 O O . ALA A 1 201 ? -7.248 1.242 -3.836 1.00 89.56 201 ALA A O 1
ATOM 1520 N N . MET A 1 202 ? -5.206 0.818 -4.654 1.00 89.12 202 MET A N 1
ATOM 1521 C CA . MET A 1 202 ? -5.023 -0.486 -4.002 1.00 89.12 202 MET A CA 1
ATOM 1522 C C . MET A 1 202 ? -4.997 -0.404 -2.474 1.00 89.12 202 MET A C 1
ATOM 1524 O O . MET A 1 202 ? -5.393 -1.349 -1.793 1.00 89.12 202 MET A O 1
ATOM 1528 N N . VAL A 1 203 ? -4.544 0.721 -1.929 1.00 90.06 203 VAL A N 1
ATOM 1529 C CA . VAL A 1 203 ? -4.490 0.965 -0.484 1.00 90.06 203 VAL A CA 1
ATOM 1530 C C . VAL A 1 203 ? -5.852 1.396 0.076 1.00 90.06 203 VAL A C 1
ATOM 1532 O O . VAL A 1 203 ? -6.080 1.254 1.276 1.00 90.06 203 VAL A O 1
ATOM 1535 N N . ILE A 1 204 ? -6.793 1.867 -0.749 1.00 89.00 204 ILE A N 1
ATOM 1536 C CA . ILE A 1 204 ? -8.079 2.417 -0.276 1.00 89.00 204 ILE A CA 1
ATOM 1537 C C . ILE A 1 204 ? -9.279 1.563 -0.715 1.00 89.00 204 ILE A C 1
ATOM 1539 O O . ILE A 1 204 ? -10.100 1.169 0.117 1.00 89.00 204 ILE A O 1
ATOM 1543 N N . ILE A 1 205 ? -9.407 1.269 -2.012 1.00 90.88 205 ILE A N 1
ATOM 1544 C CA . ILE A 1 205 ? -10.632 0.705 -2.601 1.00 90.88 205 ILE A CA 1
ATOM 1545 C C . ILE A 1 205 ? -10.919 -0.732 -2.128 1.00 90.88 205 ILE A C 1
ATOM 1547 O O . ILE A 1 205 ? -12.073 -1.003 -1.779 1.00 90.88 205 ILE A O 1
ATOM 1551 N N . PRO A 1 206 ? -9.947 -1.666 -2.068 1.00 90.50 206 PRO A N 1
ATOM 1552 C CA . PRO A 1 206 ? -10.210 -3.037 -1.627 1.00 90.50 206 PRO A CA 1
ATOM 1553 C C . PRO A 1 206 ? -10.741 -3.113 -0.194 1.00 90.50 206 PRO A C 1
ATOM 1555 O O . PRO A 1 206 ? -11.739 -3.795 0.047 1.00 90.50 206 PRO A O 1
ATOM 1558 N N . GLY A 1 207 ? -10.143 -2.355 0.734 1.00 88.38 207 GLY A N 1
ATOM 1559 C CA . GLY A 1 207 ? -10.593 -2.293 2.123 1.00 88.38 207 GLY A CA 1
ATOM 1560 C C . GLY A 1 207 ? -11.983 -1.679 2.229 1.00 88.38 207 GLY A C 1
ATOM 1561 O O . GLY A 1 207 ? -12.870 -2.282 2.831 1.00 88.38 207 GLY A O 1
ATOM 1562 N N . ALA A 1 208 ? -12.214 -0.536 1.575 1.00 88.56 208 ALA A N 1
ATOM 1563 C CA . ALA A 1 208 ? -13.529 0.108 1.553 1.00 88.56 208 ALA A CA 1
ATOM 1564 C C . ALA A 1 208 ? -14.617 -0.815 0.972 1.00 88.56 208 ALA A C 1
ATOM 1566 O O . ALA A 1 208 ? -15.722 -0.892 1.508 1.00 88.56 208 ALA A O 1
ATOM 1567 N N . THR A 1 209 ? -14.292 -1.565 -0.085 1.00 88.81 209 THR A N 1
ATOM 1568 C CA . THR A 1 209 ? -15.201 -2.554 -0.676 1.00 88.81 209 THR A CA 1
ATOM 1569 C C . THR A 1 209 ? -15.476 -3.686 0.310 1.00 88.81 209 THR A C 1
ATOM 1571 O O . THR A 1 209 ? -16.633 -3.994 0.572 1.00 88.81 209 THR A O 1
ATOM 1574 N N . ALA A 1 210 ? -14.446 -4.279 0.917 1.00 89.12 210 ALA A N 1
ATOM 1575 C CA . ALA A 1 210 ? -14.597 -5.399 1.844 1.00 89.12 210 ALA A CA 1
ATOM 1576 C C . ALA A 1 210 ? -15.408 -5.044 3.104 1.00 89.12 210 ALA A C 1
ATOM 1578 O O . ALA A 1 210 ? -16.221 -5.858 3.556 1.00 89.12 210 ALA A O 1
ATOM 1579 N N . TYR A 1 211 ? -15.253 -3.823 3.625 1.00 86.69 211 TYR A N 1
ATOM 1580 C CA . TYR A 1 211 ? -16.042 -3.315 4.753 1.00 86.69 211 TYR A CA 1
ATOM 1581 C C . TYR A 1 211 ? -17.542 -3.185 4.445 1.00 86.69 211 TYR A C 1
ATOM 1583 O O . TYR A 1 211 ? -18.360 -3.283 5.356 1.00 86.69 211 TYR A O 1
ATOM 1591 N N . LEU A 1 212 ? -17.939 -3.029 3.176 1.00 83.56 212 LEU A N 1
ATOM 1592 C CA . LEU A 1 212 ? -19.358 -3.027 2.794 1.00 83.56 212 LEU A CA 1
ATOM 1593 C C . LEU A 1 212 ? -19.988 -4.431 2.833 1.00 83.56 212 LEU A C 1
ATOM 1595 O O . LEU A 1 212 ? -21.210 -4.546 2.978 1.00 83.56 212 LEU A O 1
ATOM 1599 N N . LEU A 1 213 ? -19.188 -5.499 2.700 1.00 82.88 213 LEU A N 1
ATOM 1600 C CA . LEU A 1 213 ? -19.682 -6.882 2.663 1.00 82.88 213 LEU A CA 1
ATOM 1601 C C . LEU A 1 213 ? -19.775 -7.535 4.049 1.00 82.88 213 LEU A C 1
ATOM 1603 O O . LEU A 1 213 ? -20.633 -8.400 4.242 1.00 82.88 213 LEU A O 1
ATOM 1607 N N . SER A 1 214 ? -18.895 -7.188 4.993 1.00 83.44 214 SER A N 1
ATOM 1608 C CA . SER A 1 214 ? -18.758 -7.918 6.261 1.00 83.44 214 SER A CA 1
ATOM 1609 C C . SER A 1 214 ? -18.354 -7.025 7.437 1.00 83.44 214 SER A C 1
ATOM 1611 O O . SER A 1 214 ? -17.548 -6.119 7.285 1.00 83.44 214 SER A O 1
ATOM 1613 N N . ASP A 1 215 ? -18.836 -7.377 8.636 1.00 78.56 215 ASP A N 1
ATOM 1614 C CA . ASP A 1 215 ? -18.487 -6.710 9.906 1.00 78.56 215 ASP A CA 1
ATOM 1615 C C . ASP A 1 215 ? -17.358 -7.433 10.661 1.00 78.56 215 ASP A C 1
ATOM 1617 O O . ASP A 1 215 ? -16.771 -6.905 11.604 1.00 78.56 215 ASP A O 1
ATOM 1621 N N . ARG A 1 216 ? -17.067 -8.690 10.295 1.00 84.25 216 ARG A N 1
ATOM 1622 C CA . ARG A 1 216 ? -16.020 -9.486 10.952 1.00 84.25 216 ARG A CA 1
ATOM 1623 C C . ARG A 1 216 ? -14.667 -9.134 10.354 1.00 84.25 216 ARG A C 1
ATOM 1625 O O . ARG A 1 216 ? -14.428 -9.448 9.191 1.00 84.25 216 ARG A O 1
ATOM 1632 N N . PHE A 1 217 ? -13.772 -8.568 11.162 1.00 85.88 217 PHE A N 1
ATOM 1633 C CA . PHE A 1 217 ? -12.463 -8.085 10.710 1.00 85.88 217 PHE A CA 1
ATOM 1634 C C . PHE A 1 217 ? -11.629 -9.155 9.983 1.00 85.88 217 PHE A C 1
ATOM 1636 O O . PHE A 1 217 ? -11.110 -8.900 8.902 1.00 85.88 217 PHE A O 1
ATOM 1643 N N . SER A 1 218 ? -11.588 -10.393 10.493 1.00 88.06 218 SER A N 1
ATOM 1644 C CA . SER A 1 218 ? -10.904 -11.509 9.816 1.00 88.06 218 SER A CA 1
ATOM 1645 C C . SER A 1 218 ? -11.467 -11.780 8.415 1.00 88.06 218 SER A C 1
ATOM 1647 O O . SER A 1 218 ? -10.720 -12.079 7.489 1.00 88.06 218 SER A O 1
ATOM 1649 N N . THR A 1 219 ? -12.786 -11.658 8.244 1.00 87.81 219 THR A N 1
ATOM 1650 C CA . THR A 1 219 ? -13.452 -11.825 6.947 1.00 87.81 219 THR A CA 1
ATOM 1651 C C . THR A 1 219 ? -13.195 -10.629 6.033 1.00 87.81 219 THR A C 1
ATOM 1653 O O . THR A 1 219 ? -13.001 -10.827 4.839 1.00 87.81 219 THR A O 1
ATOM 1656 N N . VAL A 1 220 ? -13.141 -9.407 6.576 1.00 90.00 220 VAL A N 1
ATOM 1657 C CA . VAL A 1 220 ? -12.795 -8.192 5.817 1.00 90.00 220 VAL A CA 1
ATOM 1658 C C . VAL A 1 220 ? -11.384 -8.298 5.241 1.00 90.00 220 VAL A C 1
ATOM 1660 O O . VAL A 1 220 ? -11.207 -8.031 4.059 1.00 90.00 220 VAL A 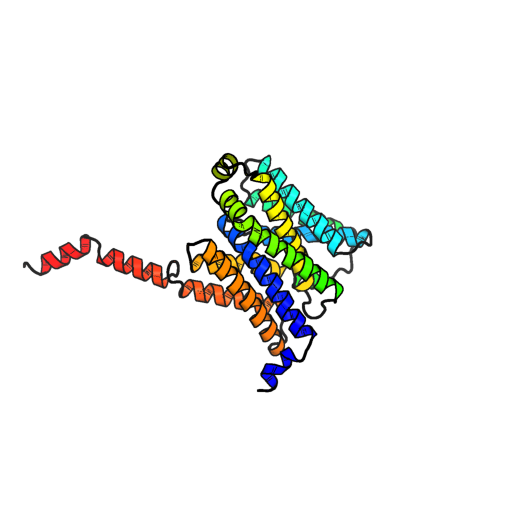O 1
ATOM 1663 N N . ILE A 1 221 ? -10.408 -8.776 6.022 1.00 91.88 221 ILE A N 1
ATOM 1664 C CA . ILE A 1 221 ? -9.036 -9.011 5.541 1.00 91.88 221 ILE A CA 1
ATOM 1665 C C . ILE A 1 221 ? -9.026 -9.960 4.336 1.00 91.88 221 ILE A C 1
ATOM 1667 O O . ILE A 1 221 ? -8.449 -9.639 3.298 1.00 91.88 221 ILE A O 1
ATOM 1671 N N . ILE A 1 222 ? -9.687 -11.115 4.456 1.00 93.62 222 ILE A N 1
ATOM 1672 C CA . ILE A 1 222 ? -9.715 -12.126 3.389 1.00 93.62 222 ILE A CA 1
ATOM 1673 C C . ILE A 1 222 ? -10.422 -11.578 2.143 1.00 93.62 222 ILE A C 1
ATOM 1675 O O . ILE A 1 222 ? -9.910 -11.730 1.037 1.00 93.62 222 ILE A O 1
ATOM 1679 N N . LEU A 1 223 ? -11.568 -10.910 2.314 1.00 92.50 223 LEU A N 1
ATOM 1680 C CA . LEU A 1 223 ? -12.316 -10.310 1.207 1.00 92.50 223 LEU A CA 1
ATOM 1681 C C . LEU A 1 223 ? -11.522 -9.202 0.516 1.00 92.50 223 LEU A C 1
ATOM 1683 O O . LEU A 1 223 ? -11.477 -9.174 -0.709 1.00 92.50 223 LEU A O 1
ATOM 1687 N N . SER A 1 224 ? -10.875 -8.320 1.278 1.00 93.25 224 SER A N 1
ATOM 1688 C CA . SER A 1 224 ? -10.063 -7.232 0.732 1.00 93.25 224 SER A CA 1
ATOM 1689 C C . SER A 1 224 ? -8.909 -7.786 -0.096 1.00 93.25 224 SER A C 1
ATOM 1691 O O . SER A 1 224 ? -8.759 -7.410 -1.256 1.00 93.25 224 SER A O 1
ATOM 1693 N N . MET A 1 225 ? -8.149 -8.748 0.446 1.00 94.50 225 MET A N 1
ATOM 1694 C CA . MET A 1 225 ? -7.080 -9.419 -0.302 1.00 94.50 225 MET A CA 1
ATOM 1695 C C . MET A 1 225 ? -7.603 -10.081 -1.575 1.00 94.50 225 MET A C 1
ATOM 1697 O O . MET A 1 225 ? -6.999 -9.930 -2.632 1.00 94.50 225 MET A O 1
ATOM 1701 N N . PHE A 1 226 ? -8.735 -10.783 -1.496 1.00 94.38 226 PHE A N 1
ATOM 1702 C CA . PHE A 1 226 ? -9.341 -11.439 -2.652 1.00 94.38 226 PHE A CA 1
ATOM 1703 C C . PHE A 1 226 ? -9.727 -10.429 -3.740 1.00 94.38 226 PHE A C 1
ATOM 1705 O O . PHE A 1 226 ? -9.391 -10.623 -4.906 1.00 94.38 226 PHE A O 1
ATOM 1712 N N . ILE A 1 227 ? -10.358 -9.313 -3.360 1.00 93.00 227 ILE A N 1
ATOM 1713 C CA . ILE A 1 227 ? -10.722 -8.222 -4.275 1.00 93.00 227 ILE A CA 1
ATOM 1714 C C . ILE A 1 227 ? -9.466 -7.577 -4.875 1.00 93.00 227 ILE A C 1
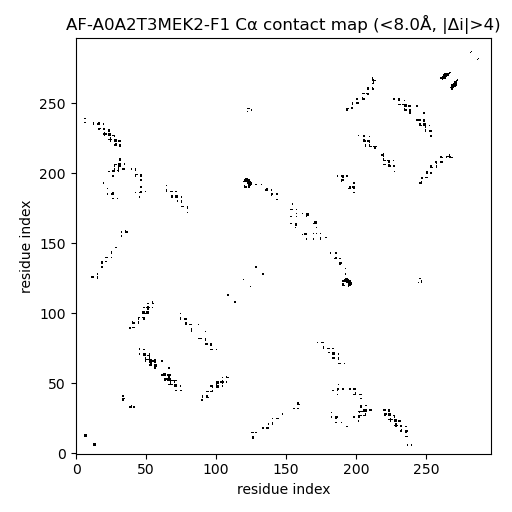ATOM 1716 O O . ILE A 1 227 ? -9.415 -7.356 -6.086 1.00 93.00 227 ILE A O 1
ATOM 1720 N N . GLY A 1 228 ? -8.441 -7.303 -4.065 1.00 92.31 228 GLY A N 1
ATOM 1721 C CA . GLY A 1 228 ? -7.170 -6.724 -4.509 1.00 92.31 228 GLY A CA 1
ATOM 1722 C C . GLY A 1 228 ? -6.443 -7.615 -5.517 1.00 92.31 228 GLY A C 1
ATOM 1723 O O . GLY A 1 228 ? -6.107 -7.165 -6.610 1.00 92.31 228 GLY A O 1
ATOM 1724 N N . VAL A 1 229 ? -6.287 -8.902 -5.201 1.00 94.19 229 VAL A N 1
ATOM 1725 C CA . VAL A 1 229 ? -5.638 -9.894 -6.074 1.00 94.19 229 VAL A CA 1
ATOM 1726 C C . VAL A 1 229 ? -6.416 -10.083 -7.375 1.00 94.19 229 VAL A C 1
ATOM 1728 O O . VAL A 1 229 ? -5.830 -10.031 -8.453 1.00 94.19 229 VAL A O 1
ATOM 1731 N N . ILE A 1 230 ? -7.738 -10.266 -7.305 1.00 93.31 230 ILE A N 1
ATOM 1732 C CA . ILE A 1 230 ? -8.557 -10.506 -8.502 1.00 93.31 230 ILE A CA 1
ATOM 1733 C C . ILE A 1 230 ? -8.615 -9.277 -9.395 1.00 93.31 230 ILE A C 1
ATOM 1735 O O . ILE A 1 230 ? -8.482 -9.410 -10.609 1.00 93.31 230 ILE A O 1
ATOM 1739 N N . SER A 1 231 ? -8.790 -8.086 -8.822 1.00 92.38 231 SER A N 1
ATOM 1740 C CA . SER A 1 231 ? -8.790 -6.851 -9.612 1.00 92.38 231 SER A CA 1
ATOM 1741 C C . SER A 1 231 ? -7.442 -6.612 -10.290 1.00 92.38 231 SER A C 1
ATOM 1743 O O . SER A 1 231 ? -7.423 -6.226 -11.457 1.00 92.38 231 SER A O 1
ATOM 1745 N N . ALA A 1 232 ? -6.329 -6.909 -9.614 1.00 90.50 232 ALA A N 1
ATOM 1746 C CA . ALA A 1 232 ? -4.996 -6.824 -10.199 1.00 90.50 232 ALA A CA 1
ATOM 1747 C C . ALA A 1 232 ? -4.783 -7.845 -11.329 1.00 90.50 232 ALA A C 1
ATOM 1749 O O . ALA A 1 232 ? -4.322 -7.469 -12.404 1.00 90.50 232 ALA A O 1
ATOM 1750 N N . LEU A 1 233 ? -5.157 -9.114 -11.122 1.00 90.12 233 LEU A N 1
ATOM 1751 C CA . LEU A 1 233 ? -5.027 -10.171 -12.135 1.00 90.12 233 LEU A CA 1
ATOM 1752 C C . LEU A 1 233 ? -5.889 -9.890 -13.367 1.00 90.12 233 LEU A C 1
ATOM 1754 O O . LEU A 1 233 ? -5.390 -9.918 -14.492 1.00 90.12 233 LEU A O 1
ATOM 1758 N N . LEU A 1 234 ? -7.176 -9.600 -13.158 1.00 89.50 234 LEU A N 1
ATOM 1759 C CA . LEU A 1 234 ? -8.107 -9.314 -14.247 1.00 89.50 234 LEU A CA 1
ATOM 1760 C C . LEU A 1 234 ? -7.740 -8.016 -14.962 1.00 89.50 234 LEU A C 1
ATOM 1762 O O . LEU A 1 234 ? -7.809 -7.968 -16.185 1.00 89.50 234 LEU A O 1
ATOM 1766 N N . GLY A 1 235 ? -7.325 -6.980 -14.231 1.00 87.62 235 GLY A N 1
ATOM 1767 C CA . GLY A 1 235 ? -6.932 -5.710 -14.833 1.00 87.62 235 GLY A CA 1
ATOM 1768 C C . GLY A 1 235 ? -5.635 -5.791 -15.623 1.00 87.62 235 GLY A C 1
ATOM 1769 O O . GLY A 1 235 ? -5.565 -5.218 -16.708 1.00 87.62 235 GLY A O 1
ATOM 1770 N N . ALA A 1 236 ? -4.652 -6.561 -15.152 1.00 85.56 236 ALA A N 1
ATOM 1771 C CA . ALA A 1 236 ? -3.449 -6.859 -15.925 1.00 85.56 236 ALA A CA 1
ATOM 1772 C C . ALA A 1 236 ? -3.778 -7.638 -17.209 1.00 85.56 236 ALA A C 1
ATOM 1774 O O . ALA A 1 236 ? -3.333 -7.253 -18.288 1.00 85.56 236 ALA A O 1
ATOM 1775 N N . TYR A 1 237 ? -4.627 -8.665 -17.114 1.00 85.62 237 TYR A N 1
ATOM 1776 C CA . TYR A 1 237 ? -5.073 -9.447 -18.269 1.00 85.62 237 TYR A CA 1
ATOM 1777 C C . TYR A 1 237 ? -5.856 -8.602 -19.290 1.00 85.62 237 TYR A C 1
ATOM 1779 O O . TYR A 1 237 ? -5.577 -8.649 -20.485 1.00 85.62 237 TYR A O 1
ATOM 1787 N N . LEU A 1 238 ? -6.806 -7.781 -18.831 1.00 85.44 238 LEU A N 1
ATOM 1788 C CA . LEU A 1 238 ? -7.601 -6.891 -19.687 1.00 85.44 238 LEU A CA 1
ATOM 1789 C C . LEU A 1 238 ? -6.750 -5.803 -20.350 1.00 85.44 238 LEU A C 1
ATOM 1791 O O . LEU A 1 238 ? -7.039 -5.410 -21.480 1.00 85.44 238 LEU A O 1
ATOM 1795 N N . SER A 1 239 ? -5.691 -5.346 -19.679 1.00 83.75 239 SER A N 1
ATOM 1796 C CA . SER A 1 239 ? -4.760 -4.359 -20.227 1.00 83.75 239 SER A CA 1
ATOM 1797 C C . SER A 1 239 ? -4.112 -4.812 -21.531 1.00 83.75 239 SER A C 1
ATOM 1799 O O . SER A 1 239 ? -3.989 -4.010 -22.457 1.00 83.75 239 SER A O 1
ATOM 1801 N N . TYR A 1 240 ? -3.804 -6.107 -21.646 1.00 77.62 240 TYR A N 1
ATOM 1802 C CA . TYR A 1 240 ? -3.241 -6.687 -22.864 1.00 77.62 240 TYR A CA 1
ATOM 1803 C C . TYR A 1 240 ? -4.153 -6.508 -24.085 1.00 77.62 240 TYR A C 1
ATOM 1805 O O . TYR A 1 240 ? -3.699 -6.087 -25.142 1.00 77.62 240 TYR A O 1
ATOM 1813 N N . PHE A 1 241 ? -5.453 -6.774 -23.937 1.00 79.00 241 PHE A N 1
ATOM 1814 C CA . PHE A 1 241 ? -6.406 -6.679 -25.050 1.00 79.00 241 PHE A CA 1
ATOM 1815 C C . PHE A 1 241 ? -6.768 -5.236 -25.399 1.00 79.00 241 PHE A C 1
ATOM 1817 O O . PHE A 1 241 ? -7.040 -4.922 -26.556 1.00 79.00 241 PHE A O 1
ATOM 1824 N N . ILE A 1 242 ? -6.804 -4.361 -24.394 1.00 78.94 242 ILE A N 1
ATOM 1825 C CA . ILE A 1 242 ? -7.244 -2.971 -24.551 1.00 78.94 242 ILE A CA 1
ATOM 1826 C C . ILE A 1 242 ? -6.081 -2.065 -24.999 1.00 78.94 242 ILE A C 1
ATOM 1828 O O . ILE A 1 242 ? -6.327 -0.947 -25.445 1.00 78.94 242 ILE A O 1
ATOM 1832 N N . ASN A 1 243 ? -4.823 -2.527 -24.910 1.00 73.06 243 ASN A N 1
ATOM 1833 C CA . ASN A 1 243 ? -3.618 -1.706 -25.106 1.00 73.06 243 ASN A CA 1
ATOM 1834 C C . ASN A 1 243 ? -3.655 -0.404 -24.276 1.00 73.06 243 ASN A C 1
ATOM 1836 O O . ASN A 1 243 ? -3.199 0.653 -24.713 1.00 73.06 243 ASN A O 1
ATOM 1840 N N . GLY A 1 244 ? -4.254 -0.466 -23.083 1.00 71.31 244 GLY A N 1
ATOM 1841 C CA . GLY A 1 244 ? -4.414 0.679 -22.189 1.00 71.31 244 GLY A CA 1
ATOM 1842 C C . GLY A 1 244 ? -3.361 0.717 -21.082 1.00 71.31 244 GLY A C 1
ATOM 1843 O O . GLY A 1 244 ? -2.600 -0.223 -20.880 1.00 71.31 244 GLY A O 1
ATOM 1844 N N . ALA A 1 245 ? -3.327 1.810 -20.316 1.00 79.56 245 ALA A N 1
ATOM 1845 C CA . ALA A 1 245 ? -2.463 1.898 -19.142 1.00 79.56 245 ALA A CA 1
ATOM 1846 C C . ALA A 1 245 ? -2.950 0.928 -18.051 1.00 79.56 245 ALA A C 1
ATOM 1848 O O . ALA A 1 245 ? -4.026 1.120 -17.476 1.00 79.56 245 ALA A O 1
ATOM 1849 N N . THR A 1 246 ? -2.145 -0.090 -17.737 1.00 80.94 246 THR A N 1
ATOM 1850 C CA . THR A 1 246 ? -2.532 -1.184 -16.831 1.00 80.94 246 THR A CA 1
ATOM 1851 C C . THR A 1 246 ? -3.000 -0.693 -15.461 1.00 80.94 246 THR A C 1
ATOM 1853 O O . THR A 1 246 ? -4.026 -1.154 -14.967 1.00 80.94 246 THR A O 1
ATOM 1856 N N . GLY A 1 247 ? -2.315 0.297 -14.876 1.00 82.62 247 GLY A N 1
ATOM 1857 C CA . GLY A 1 247 ? -2.733 0.903 -13.609 1.00 82.62 247 GLY A CA 1
ATOM 1858 C C . GLY A 1 247 ? -4.139 1.506 -13.683 1.00 82.62 247 GLY A C 1
ATOM 1859 O O . GLY A 1 247 ? -4.978 1.217 -12.836 1.00 82.62 247 GLY A O 1
ATOM 1860 N N . GLY A 1 248 ? -4.445 2.266 -14.739 1.00 84.19 248 GLY A N 1
ATOM 1861 C CA . GLY A 1 248 ? -5.769 2.868 -14.933 1.00 84.19 248 GLY A CA 1
ATOM 1862 C C . GLY A 1 248 ? -6.886 1.833 -15.083 1.00 84.19 248 GLY A C 1
ATOM 1863 O O . GLY A 1 248 ? -7.945 1.977 -14.474 1.00 84.19 248 GLY A O 1
ATOM 1864 N N . ILE A 1 249 ? -6.639 0.754 -15.831 1.00 88.00 249 ILE A N 1
ATOM 1865 C CA . ILE A 1 249 ? -7.616 -0.331 -16.024 1.00 88.00 249 ILE A CA 1
ATOM 1866 C C . ILE A 1 249 ? -7.916 -1.039 -14.702 1.00 88.00 249 ILE A C 1
ATOM 1868 O O . ILE A 1 249 ? -9.083 -1.294 -14.393 1.00 88.00 249 ILE A O 1
ATOM 1872 N N . ILE A 1 250 ? -6.891 -1.312 -13.891 1.00 89.44 250 ILE A N 1
ATOM 1873 C CA . ILE A 1 250 ? -7.084 -1.933 -12.579 1.00 89.44 250 ILE A CA 1
ATOM 1874 C C . ILE A 1 250 ? -7.921 -1.018 -11.667 1.00 89.44 250 ILE A C 1
ATOM 1876 O O . ILE A 1 250 ? -8.867 -1.499 -11.041 1.00 89.44 250 ILE A O 1
ATOM 1880 N N . VAL A 1 251 ? -7.649 0.293 -11.628 1.00 90.31 251 VAL A N 1
ATOM 1881 C CA . VAL A 1 251 ? -8.442 1.242 -10.817 1.00 90.31 251 VAL A CA 1
ATOM 1882 C C . VAL A 1 251 ? -9.900 1.303 -11.273 1.00 90.31 251 VAL A C 1
ATOM 1884 O O . VAL A 1 251 ? -10.813 1.301 -10.442 1.00 90.31 251 VAL A O 1
ATOM 1887 N N . LEU A 1 252 ? -10.147 1.322 -12.584 1.00 90.69 252 LEU A N 1
ATOM 1888 C CA . LEU A 1 252 ? -11.508 1.295 -13.120 1.00 90.69 252 LEU A CA 1
ATOM 1889 C C . LEU A 1 252 ? -12.239 0.005 -12.727 1.00 90.69 252 LEU A C 1
ATOM 1891 O O . LEU A 1 252 ? -13.379 0.074 -12.270 1.00 90.69 252 LEU A O 1
ATOM 1895 N N . LEU A 1 253 ? -11.583 -1.155 -12.811 1.00 90.88 253 LEU A N 1
ATOM 1896 C CA . LEU A 1 253 ? -12.163 -2.427 -12.362 1.00 90.88 253 LEU A CA 1
ATOM 1897 C C . LEU A 1 253 ? -12.469 -2.434 -10.865 1.00 90.88 253 LEU A C 1
ATOM 1899 O O . LEU A 1 253 ? -13.553 -2.856 -10.465 1.00 90.88 253 LEU A O 1
ATOM 1903 N N . GLN A 1 254 ? -11.557 -1.929 -10.033 1.00 90.56 254 GLN A N 1
ATOM 1904 C CA . GLN A 1 254 ? -11.801 -1.788 -8.597 1.00 90.56 254 GLN A CA 1
ATOM 1905 C C . GLN A 1 254 ? -12.985 -0.870 -8.307 1.00 90.56 254 GLN A C 1
ATOM 1907 O O . GLN A 1 254 ? -13.807 -1.176 -7.446 1.00 90.56 254 GLN A O 1
ATOM 1912 N N . THR A 1 255 ? -13.113 0.219 -9.061 1.00 89.12 255 THR A N 1
ATOM 1913 C CA . THR A 1 255 ? -14.243 1.144 -8.954 1.00 89.12 255 THR A CA 1
ATOM 1914 C C . THR A 1 255 ? -15.550 0.455 -9.346 1.00 89.12 255 THR A C 1
ATOM 1916 O O . THR A 1 255 ? -16.550 0.588 -8.643 1.00 89.12 255 THR A O 1
ATOM 1919 N N . VAL A 1 256 ? -15.552 -0.352 -10.411 1.00 89.50 256 VAL A N 1
ATOM 1920 C CA . VAL A 1 256 ? -16.714 -1.164 -10.812 1.00 89.50 256 VAL A CA 1
ATOM 1921 C C . VAL A 1 256 ? -17.075 -2.184 -9.731 1.00 89.50 256 VAL A C 1
ATOM 1923 O O . VAL A 1 256 ? -18.256 -2.319 -9.404 1.00 89.50 256 VAL A O 1
ATOM 1926 N N . PHE A 1 257 ? -16.098 -2.866 -9.129 1.00 88.31 257 PHE A N 1
ATOM 1927 C CA . PHE A 1 257 ? -16.339 -3.780 -8.007 1.00 88.31 257 PHE A CA 1
ATOM 1928 C C . PHE A 1 257 ? -16.891 -3.058 -6.780 1.00 88.31 257 PHE A C 1
ATOM 1930 O O . PHE A 1 257 ? -17.849 -3.548 -6.177 1.00 88.31 257 PHE A O 1
ATOM 1937 N N . PHE A 1 258 ? -16.357 -1.884 -6.448 1.00 88.06 258 PHE A N 1
ATOM 1938 C CA . PHE A 1 258 ? -16.857 -1.052 -5.359 1.00 88.06 258 PHE A CA 1
ATOM 1939 C C . PHE A 1 258 ? -18.299 -0.607 -5.609 1.00 88.06 258 PHE A C 1
ATOM 1941 O O . PHE A 1 258 ? -19.149 -0.799 -4.746 1.00 88.06 258 PHE A O 1
ATOM 1948 N N . ILE A 1 259 ? -18.609 -0.076 -6.795 1.00 87.00 259 ILE A N 1
ATOM 1949 C CA . ILE A 1 259 ? -19.960 0.371 -7.160 1.00 87.00 259 ILE A CA 1
ATOM 1950 C C . ILE A 1 259 ? -20.936 -0.809 -7.153 1.00 87.00 259 ILE A C 1
ATOM 1952 O O . ILE A 1 259 ? -22.009 -0.720 -6.556 1.00 87.00 259 ILE A O 1
ATOM 1956 N N . SER A 1 260 ? -20.559 -1.930 -7.772 1.00 84.00 260 SER A N 1
ATOM 1957 C CA . SER A 1 260 ? -21.382 -3.144 -7.800 1.00 84.00 260 SER A CA 1
ATOM 1958 C C . SER A 1 260 ? -21.693 -3.600 -6.379 1.00 84.00 260 SER A C 1
ATOM 1960 O O . SER A 1 260 ? -22.856 -3.767 -6.014 1.00 84.00 260 SER A O 1
ATOM 1962 N N . THR A 1 261 ? -20.664 -3.693 -5.541 1.00 83.56 261 THR A N 1
ATOM 1963 C CA . THR A 1 261 ? -20.802 -4.008 -4.120 1.00 83.56 261 THR A CA 1
ATOM 1964 C C . THR A 1 261 ? -21.678 -2.992 -3.401 1.00 83.56 261 THR A C 1
ATOM 1966 O O . THR A 1 261 ? -22.561 -3.378 -2.652 1.00 83.56 261 THR A O 1
ATOM 1969 N N . PHE A 1 262 ? -21.504 -1.699 -3.635 1.00 79.19 262 PHE A N 1
ATOM 1970 C CA . PHE A 1 262 ? -22.283 -0.656 -2.978 1.00 79.19 262 PHE A CA 1
ATOM 1971 C C . PHE A 1 262 ? -23.792 -0.785 -3.250 1.00 79.19 262 PHE A C 1
ATOM 1973 O O . PHE A 1 262 ? -24.614 -0.545 -2.360 1.00 79.19 262 PHE A O 1
ATOM 1980 N N . PHE A 1 263 ? -24.179 -1.214 -4.453 1.00 74.44 263 PHE A N 1
ATOM 1981 C CA . PHE A 1 263 ? -25.580 -1.496 -4.770 1.00 74.44 263 PHE A CA 1
ATOM 1982 C C . PHE A 1 263 ? -26.050 -2.858 -4.238 1.00 74.44 263 PHE A C 1
ATOM 1984 O O . PHE A 1 263 ? -27.147 -2.945 -3.682 1.00 74.44 263 PHE A O 1
ATOM 1991 N N . LEU A 1 264 ? -25.231 -3.904 -4.381 1.00 67.75 264 LEU A N 1
ATOM 1992 C CA . LEU A 1 264 ? -25.581 -5.301 -4.085 1.00 67.75 264 LEU A CA 1
ATOM 1993 C C . LEU A 1 264 ? -25.333 -5.721 -2.624 1.00 67.75 264 LEU A C 1
ATOM 1995 O O . LEU A 1 264 ? -25.799 -6.786 -2.217 1.00 67.75 264 LEU A O 1
ATOM 1999 N N . ALA A 1 265 ? -24.616 -4.923 -1.829 1.00 63.78 265 ALA A N 1
ATOM 2000 C CA . ALA A 1 265 ? -24.120 -5.338 -0.521 1.00 63.78 265 ALA A CA 1
ATOM 2001 C C . ALA A 1 265 ? -25.272 -5.688 0.443 1.00 63.78 265 ALA A C 1
ATOM 2003 O O . ALA A 1 265 ? -26.152 -4.861 0.701 1.00 63.78 265 ALA A O 1
ATOM 2004 N N . PRO A 1 266 ? -25.254 -6.892 1.041 1.00 55.88 266 PRO A N 1
ATOM 2005 C CA . PRO A 1 266 ? -26.371 -7.419 1.822 1.00 55.88 266 PRO A CA 1
ATOM 2006 C C . PRO A 1 266 ? -26.571 -6.750 3.194 1.00 55.88 266 PRO A C 1
ATOM 2008 O O . PRO A 1 266 ? -27.644 -6.905 3.780 1.00 55.88 266 PRO A O 1
ATOM 2011 N N . LYS A 1 267 ? -25.582 -6.013 3.727 1.00 52.25 267 LYS A N 1
ATOM 2012 C CA . LYS A 1 267 ? -25.680 -5.328 5.035 1.00 52.25 267 LYS A CA 1
ATOM 2013 C C . LYS A 1 267 ? -25.696 -3.800 4.958 1.00 52.25 267 LYS A C 1
ATOM 2015 O O . LYS A 1 267 ? -26.548 -3.206 5.613 1.00 52.25 267 LYS A O 1
ATOM 2020 N N . TYR A 1 268 ? -24.823 -3.193 4.151 1.00 54.91 268 TYR A N 1
ATOM 2021 C CA . TYR A 1 268 ? -24.721 -1.731 3.992 1.00 54.91 268 TYR A CA 1
ATOM 2022 C C . TYR A 1 268 ? -25.146 -1.216 2.610 1.00 54.91 268 TYR A C 1
ATOM 2024 O O . TYR A 1 268 ? -25.157 -0.007 2.382 1.00 54.91 268 TYR A O 1
ATOM 2032 N N . GLY A 1 269 ? -25.518 -2.101 1.680 1.00 50.59 269 GLY A N 1
ATOM 2033 C CA . GLY A 1 269 ? -25.973 -1.684 0.360 1.00 50.59 269 GLY A CA 1
ATOM 2034 C C . GLY A 1 269 ? -27.305 -0.947 0.446 1.00 50.59 269 GLY A C 1
ATOM 2035 O O . GLY A 1 269 ? -28.206 -1.342 1.195 1.00 50.59 269 GLY A O 1
ATOM 2036 N N . LYS A 1 270 ? -27.463 0.119 -0.349 1.00 51.34 270 LYS A N 1
ATOM 2037 C CA . LYS A 1 270 ? -28.682 0.958 -0.365 1.00 51.34 270 LYS A CA 1
ATOM 2038 C C . LYS A 1 270 ? -29.976 0.139 -0.500 1.00 51.34 270 LYS A C 1
ATOM 2040 O O . LYS A 1 270 ? -31.008 0.529 0.052 1.00 51.34 270 LYS A O 1
ATOM 2045 N N . LEU A 1 271 ? -29.924 -1.006 -1.186 1.00 49.88 271 LEU A N 1
ATOM 2046 C CA . LEU A 1 271 ? -31.052 -1.922 -1.367 1.00 49.88 271 LEU A CA 1
ATOM 2047 C C . LEU A 1 271 ? -31.375 -2.751 -0.112 1.00 49.88 271 LEU A C 1
ATOM 2049 O O . LEU A 1 271 ? -32.553 -2.935 0.200 1.00 49.88 271 LEU A O 1
ATOM 2053 N N . ALA A 1 272 ? -30.372 -3.212 0.639 1.00 52.47 272 ALA A N 1
ATOM 2054 C CA . ALA A 1 272 ? -30.577 -3.949 1.887 1.00 52.47 272 ALA A CA 1
ATOM 2055 C C . ALA A 1 272 ? -31.046 -3.024 3.022 1.00 52.47 272 ALA A C 1
ATOM 2057 O O . ALA A 1 272 ? -31.991 -3.361 3.742 1.00 52.47 272 ALA A O 1
ATOM 2058 N N . THR A 1 273 ? -30.471 -1.821 3.117 1.00 54.97 273 THR A N 1
ATOM 2059 C CA . THR A 1 273 ? -30.888 -0.788 4.079 1.00 54.97 273 THR A CA 1
ATOM 2060 C C . THR A 1 273 ? -32.301 -0.284 3.776 1.00 54.97 273 THR A C 1
ATOM 2062 O O . THR A 1 273 ? -33.114 -0.180 4.690 1.00 54.97 273 THR A O 1
ATOM 2065 N N . SER A 1 274 ? -32.659 -0.077 2.499 1.00 54.62 274 SER A N 1
ATOM 2066 C CA . SER A 1 274 ? -34.035 0.289 2.112 1.00 54.62 274 SER A CA 1
ATOM 2067 C C . SER A 1 274 ? -35.050 -0.825 2.381 1.00 54.62 274 SER A C 1
ATOM 2069 O O . SER A 1 274 ? -36.188 -0.535 2.751 1.00 54.62 274 SER A O 1
ATOM 2071 N N . LYS A 1 275 ? -34.670 -2.102 2.224 1.00 55.62 275 LYS A N 1
ATOM 2072 C CA . LYS A 1 275 ? -35.539 -3.241 2.571 1.00 55.62 275 LYS A CA 1
ATOM 2073 C C . LYS A 1 275 ? -35.742 -3.361 4.083 1.00 55.62 275 LYS A C 1
ATOM 2075 O O . LYS A 1 275 ? -36.886 -3.509 4.507 1.00 55.62 275 LYS A O 1
ATOM 2080 N N . LYS A 1 276 ? -34.683 -3.213 4.888 1.00 56.62 276 LYS A N 1
ATOM 2081 C CA . LYS A 1 276 ? -34.781 -3.185 6.359 1.00 56.62 276 LYS A CA 1
ATOM 2082 C C . LYS A 1 276 ? -35.578 -1.982 6.866 1.00 56.62 276 LYS A C 1
ATOM 2084 O O . LYS A 1 276 ? -36.430 -2.157 7.727 1.00 56.62 276 LYS A O 1
ATOM 2089 N N . ALA A 1 277 ? -35.388 -0.794 6.287 1.00 57.56 277 ALA A N 1
ATOM 2090 C CA . ALA A 1 277 ? -36.170 0.398 6.623 1.00 57.56 277 ALA A CA 1
ATOM 2091 C C . ALA A 1 277 ? -37.660 0.236 6.263 1.00 57.56 277 ALA A C 1
ATOM 2093 O O . ALA A 1 277 ? -38.528 0.570 7.067 1.00 57.56 277 ALA A O 1
ATOM 2094 N N . LYS A 1 278 ? -37.981 -0.356 5.100 1.00 57.03 278 LYS A N 1
ATOM 2095 C CA . LYS A 1 278 ? -39.370 -0.688 4.723 1.00 57.03 278 LYS A CA 1
ATOM 2096 C C . LYS A 1 278 ? -39.995 -1.766 5.618 1.00 57.03 278 LYS A C 1
ATOM 2098 O O . LYS A 1 278 ? -41.196 -1.710 5.867 1.00 57.03 278 LYS A O 1
ATOM 2103 N N . GLN A 1 279 ? -39.216 -2.736 6.098 1.00 58.19 279 GLN A N 1
ATOM 2104 C CA . GLN A 1 279 ? -39.690 -3.754 7.045 1.00 58.19 279 GLN A CA 1
ATOM 2105 C C . GLN A 1 279 ? -39.903 -3.179 8.453 1.00 58.19 279 GLN A C 1
ATOM 2107 O O . GLN A 1 279 ? -40.930 -3.465 9.060 1.00 58.19 279 GLN A O 1
ATOM 2112 N N . ALA A 1 280 ? -39.011 -2.303 8.926 1.00 58.28 280 ALA A N 1
ATOM 2113 C CA . ALA A 1 280 ? -39.164 -1.593 10.196 1.00 58.28 280 ALA A CA 1
ATOM 2114 C C . ALA A 1 280 ? -40.378 -0.643 10.192 1.00 58.28 280 ALA A C 1
ATOM 2116 O O . ALA A 1 280 ? -41.105 -0.571 11.177 1.00 58.28 280 ALA A O 1
ATOM 2117 N N . LEU A 1 281 ? -40.662 0.024 9.064 1.00 58.09 281 LEU A N 1
ATOM 2118 C CA . LEU A 1 281 ? -41.875 0.837 8.894 1.00 58.09 281 LEU A CA 1
ATOM 2119 C C . LEU A 1 281 ? -43.165 0.000 8.895 1.00 58.09 281 LEU A C 1
ATOM 2121 O O . LEU A 1 281 ? -44.176 0.465 9.410 1.00 58.09 281 LEU A O 1
ATOM 2125 N N . LYS A 1 282 ? -43.138 -1.234 8.368 1.00 55.38 282 LYS A N 1
ATOM 2126 C CA . LYS A 1 282 ? -44.281 -2.168 8.421 1.00 55.38 282 LYS A CA 1
ATOM 2127 C C . LYS A 1 282 ? -44.538 -2.756 9.813 1.00 55.38 282 LYS A C 1
ATOM 2129 O O . LYS A 1 282 ? -45.648 -3.207 10.058 1.00 55.38 282 LYS A O 1
ATOM 2134 N N . GLN A 1 283 ? -43.535 -2.781 10.689 1.00 54.94 283 GLN A N 1
ATOM 2135 C CA . GLN A 1 283 ? -43.644 -3.288 12.064 1.00 54.94 283 GLN A CA 1
ATOM 2136 C C . GLN A 1 283 ? -43.871 -2.176 13.102 1.00 54.94 283 GLN A C 1
ATOM 2138 O O . GLN A 1 283 ? -43.949 -2.468 14.293 1.00 54.94 283 GLN A O 1
ATOM 2143 N N . SER A 1 284 ? -43.971 -0.907 12.683 1.00 49.06 284 SER A N 1
ATOM 2144 C CA . SER A 1 284 ? -44.233 0.189 13.617 1.00 49.06 284 SER A CA 1
ATOM 2145 C C . SER A 1 284 ? -45.696 0.142 14.104 1.00 49.06 284 SER A C 1
ATOM 2147 O O . SER A 1 284 ? -46.605 -0.060 13.290 1.00 49.06 284 SER A O 1
ATOM 2149 N N . PRO A 1 285 ? -45.956 0.349 15.411 1.00 55.03 285 PRO A N 1
ATOM 2150 C CA . PRO A 1 285 ? -47.298 0.248 15.997 1.00 55.03 285 PRO A CA 1
ATOM 2151 C C . PRO A 1 285 ? -48.324 1.215 15.379 1.00 55.03 285 PRO A C 1
ATOM 2153 O O . PRO A 1 285 ? -49.522 0.977 15.466 1.00 55.03 285 PRO A O 1
ATOM 2156 N N . PHE A 1 286 ? -47.869 2.252 14.668 1.00 55.44 286 PHE A N 1
ATOM 2157 C CA . PHE A 1 286 ? -48.724 3.223 13.982 1.00 55.44 286 PHE A CA 1
ATOM 2158 C C . PHE A 1 286 ? -49.518 2.627 12.798 1.00 55.44 286 PHE A C 1
ATOM 2160 O O . PHE A 1 286 ? -50.570 3.152 12.436 1.00 55.44 286 PHE A O 1
ATOM 2167 N N . PHE A 1 287 ? -49.031 1.544 12.175 1.00 50.78 287 PHE A N 1
ATOM 2168 C CA . PHE A 1 287 ? -49.729 0.866 11.069 1.00 50.78 287 PHE A CA 1
ATOM 2169 C C . PHE A 1 287 ? -50.568 -0.334 11.524 1.00 50.78 287 PHE A C 1
ATOM 2171 O O . PHE A 1 287 ? -51.566 -0.644 10.872 1.00 50.78 287 PHE A O 1
ATOM 2178 N N . THR A 1 288 ? -50.211 -0.971 12.642 1.00 50.06 288 THR A N 1
ATOM 2179 C CA . THR A 1 288 ? -50.970 -2.095 13.213 1.00 50.06 288 THR A CA 1
ATOM 2180 C C . THR A 1 288 ? -52.321 -1.631 13.772 1.00 50.06 288 THR A C 1
ATOM 2182 O O . THR A 1 288 ? -53.340 -2.263 13.500 1.00 50.06 288 THR A O 1
ATOM 2185 N N . ASP A 1 289 ? -52.359 -0.468 14.437 1.00 50.91 289 ASP A N 1
ATOM 2186 C CA . ASP A 1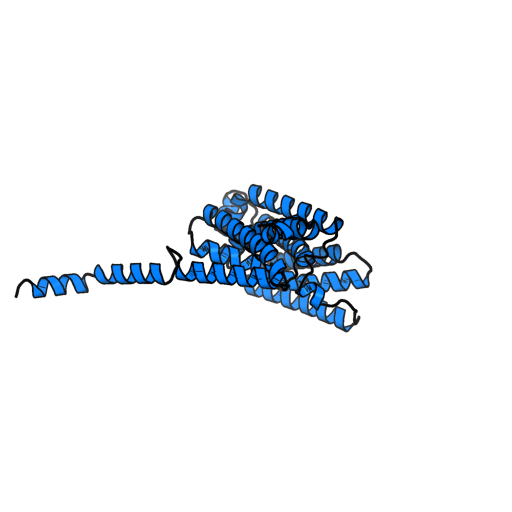 289 ? -53.598 0.117 14.980 1.00 50.91 289 ASP A CA 1
ATOM 2187 C C . ASP A 1 289 ? -54.580 0.558 13.880 1.00 50.91 289 ASP A C 1
ATOM 2189 O O . ASP A 1 289 ? -55.792 0.381 13.989 1.00 50.91 289 ASP A O 1
ATOM 2193 N N . LYS A 1 290 ? -54.066 1.071 12.753 1.00 50.59 290 LYS A N 1
ATOM 2194 C CA . LYS A 1 290 ? -54.903 1.476 11.610 1.00 50.59 290 LYS A CA 1
ATOM 2195 C C . LYS A 1 290 ? -55.588 0.293 10.922 1.00 50.59 290 LYS A C 1
ATOM 2197 O O . LYS A 1 290 ? -56.679 0.463 10.386 1.00 50.59 290 LYS A O 1
ATOM 2202 N N . GLN A 1 291 ? -54.971 -0.890 10.926 1.00 49.16 291 GLN A N 1
ATOM 2203 C CA . GLN A 1 291 ? -55.595 -2.099 10.382 1.00 49.16 291 GLN A CA 1
ATOM 2204 C C . GLN A 1 291 ? -56.589 -2.739 11.359 1.00 49.16 291 GLN A C 1
ATOM 2206 O O . GLN A 1 291 ? -57.616 -3.242 10.910 1.00 49.16 291 GLN A O 1
ATOM 2211 N N . GLN A 1 292 ? -56.350 -2.676 12.673 1.00 49.25 292 GLN A N 1
ATOM 2212 C CA . GLN A 1 292 ? -57.333 -3.131 13.667 1.00 49.25 292 GLN A CA 1
ATOM 2213 C C . GLN A 1 292 ? -58.552 -2.199 13.766 1.00 49.25 292 GLN A C 1
ATOM 2215 O O . GLN A 1 292 ? -59.669 -2.686 13.922 1.00 49.25 292 GLN A O 1
ATOM 2220 N N . GLY A 1 293 ? -58.380 -0.887 13.577 1.00 52.50 293 GLY A N 1
ATOM 2221 C CA . GLY A 1 293 ? -59.490 0.073 13.529 1.00 52.50 293 GLY A CA 1
ATOM 2222 C C . GLY A 1 293 ? -60.393 -0.036 12.291 1.00 52.50 293 GLY A C 1
ATOM 2223 O O . GLY A 1 293 ? -61.539 0.388 12.350 1.00 52.50 293 GLY A O 1
ATOM 2224 N N . MET A 1 294 ? -59.914 -0.623 11.185 1.00 52.53 294 MET A N 1
ATOM 2225 C CA . MET A 1 294 ? -60.715 -0.852 9.968 1.00 52.53 294 MET A CA 1
ATOM 2226 C C . MET A 1 294 ? -61.443 -2.204 9.942 1.00 52.53 294 MET A C 1
ATOM 2228 O O . MET A 1 294 ? -62.299 -2.396 9.089 1.00 52.53 294 MET A O 1
ATOM 2232 N N . ASN A 1 295 ? -61.098 -3.143 10.829 1.00 49.03 295 ASN A N 1
ATOM 2233 C CA . ASN A 1 295 ? -61.715 -4.476 10.873 1.00 49.03 295 ASN A CA 1
ATOM 2234 C C . ASN A 1 295 ? -62.783 -4.610 11.981 1.00 49.03 295 ASN A C 1
ATOM 2236 O O . ASN A 1 295 ? -63.417 -5.653 12.095 1.00 49.03 295 ASN A O 1
ATOM 2240 N N . ASN A 1 296 ? -62.955 -3.564 12.800 1.00 50.75 296 ASN A N 1
ATOM 2241 C CA . ASN A 1 296 ? -63.894 -3.498 13.927 1.00 50.75 296 ASN A CA 1
ATOM 2242 C C . ASN A 1 296 ? -64.991 -2.423 13.742 1.00 50.75 296 ASN A C 1
ATOM 2244 O O . ASN A 1 296 ? -65.650 -2.061 14.717 1.00 50.75 296 ASN A O 1
ATOM 2248 N N . GLY A 1 297 ? -65.170 -1.894 12.528 1.00 43.72 297 GLY A N 1
ATOM 2249 C CA . GLY A 1 297 ? -66.265 -0.988 12.151 1.00 43.72 297 GLY A CA 1
ATOM 2250 C C . GLY A 1 297 ? -67.013 -1.534 10.949 1.00 43.72 297 GLY A C 1
ATOM 2251 O O . GLY A 1 297 ? -68.236 -1.295 10.880 1.00 43.72 297 GLY A O 1
#

pLDDT: mean 79.6, std 12.67, range [43.72, 94.62]

Secondary structure (DSSP, 8-state):
-HHHHHHHH-HHHHHHHHHHHHHHHHHHHHHHHHHHHT-TTHHHHHHHHTHHHHHHHHHHT--HHHHHHHHHHHHHHHHHHHHHH--S-HHHHHHHHHHHHHHHHHHHHHHS-----HHHHHH--GGG--HHHHHHHHHHHHHHHHHHHHHHHHHHHHHH-HHHHHHTT--HHHHHHHHHHHHHHHHHHHHHHH-HHHHHHHHHHHHHHHHHH-S-HHHHHHHHHHHHHHHHHHHHHHHHHHT--HHHHHHHHHHHHHHHHHHH-TTTSHHHHHHHHHHHHHTSHHHHHHHHHHS--

Sequence (297 aa):
MDVLLEPFQYTYMLNAMWVSALIGGVCAFLSCYLMLKGWSLIGDALSHSIVPGVAGAYMIGLPFSFGAFLSGSLAAAGMLFLSQQSKLKEDAIIGLIFTSFFGLGLFLVSLFPTSVNIQTIVMGNILAITPTDTLQIVLIGCTSLLLLIIKWRDFMVVFFDENHAKTIGLSPNLLKVLFFSILSACTVAALQTVGAFLVIAMVIIPGATAYLLSDRFSTVIILSMFIGVISALLGAYLSYFINGATGGIIVLLQTVFFISTFFLAPKYGKLATSKKAKQALKQSPFFTDKQQGMNNG

Mean predicted aligned error: 9.72 Å

Organism: Photobacterium leiognathi (NCBI:txid553611)

Solvent-accessible surface area (backbone atoms only — not comparable to full-atom values): 14842 Å² total; per-residue (Å²): 116,66,83,78,48,50,58,73,72,35,68,58,50,47,50,33,26,53,51,39,19,48,48,17,27,43,33,2,42,53,8,38,58,31,57,73,69,64,50,72,60,50,46,54,29,47,55,43,22,18,45,29,15,32,56,49,16,52,77,74,72,44,61,50,68,57,19,21,46,52,27,23,46,49,48,42,51,48,41,49,52,47,56,72,76,40,95,63,58,64,69,59,42,42,50,51,50,21,53,52,32,32,50,50,21,52,50,52,44,67,77,48,81,63,89,72,59,60,63,56,50,43,52,26,44,50,79,74,67,47,75,68,58,50,50,53,38,52,52,52,42,52,53,42,44,51,51,46,67,74,41,44,63,62,50,50,40,36,67,73,36,52,68,62,26,47,74,75,70,46,58,54,66,61,52,50,50,52,49,41,46,44,51,34,53,50,47,46,50,36,23,70,35,38,0,37,61,34,45,32,42,34,34,41,51,23,14,58,40,18,55,40,67,40,89,50,65,76,57,20,37,54,44,2,20,50,48,19,23,48,31,26,35,53,16,43,59,50,20,68,81,67,74,51,62,41,33,59,45,22,46,52,48,45,49,50,52,34,52,50,41,47,54,66,15,76,66,67,3,63,56,36,46,51,50,51,52,56,50,53,59,68,69,35,69,78,55,56,52,57,55,54,61,67,75,77,114

Nearest PDB structures (foldseek):
  7kyp-assembly4_N  TM=8.664E-01  e=2.131E-17  Streptococcus pneumoniae D39
  7kyo-assembly1_C-2  TM=8.632E-01  e=6.064E-16  Streptococcus pneumoniae D39
  2nq2-assembly1_A  TM=6.416E-01  e=2.073E-05  Haemophilus influenzae
  2nq2-assembly1_B  TM=7.084E-01  e=1.154E-04  Haemophilus influenzae
  7lb8-assembly1_B  TM=7.927E-01  e=4.834E-03  Escherichia coli K-12

InterPro domains:
  IPR001626 ABC transporter, TroCD-like [PF00950] (9-263)
  IPR001626 ABC transporter, TroCD-like [PTHR30477] (2-278)
  IPR037294 ABC transporter, BtuC-like [G3DSA:1.10.3470.10] (39-266)
  IPR037294 ABC transporter, BtuC-like [SSF81345] (4-260)

Foldseek 3Di:
DVVLCVLVVDPLLVLLLVLQLLLLLLLLLLLQLCVLQVVLCLLVLLLLQLLLLQLVCVVVVHDSLRSSLVSLLVLLVQLLVCVVPDPDDSNVSSVVSSCVSNVNSVVSCVVPVDPPPVCCLALAASSPDDPVLSVLSCVLSVVLVVCCVVCVVLSVCLSVDVVVSVVVPHDSSVVSSVSSSSLSSSSSSCSNHGNSLLSSLSNHLLLLLLVLADPDSVSSSVSSSVLSSVLSNVLSSVCVVVVDRSSVSSSVSSVVSSVVCLCVHCPNRPVNVVVVVVVVVVPDVVVVVVVVVVVVD

Radius of gyration: 22.75 Å; Cα contacts (8 Å, |Δi|>4): 396; chains: 1; bounding box: 90×45×58 Å